Protein AF-A0A3N5VEV5-F1 (afdb_monomer_lite)

Radius of gyration: 27.18 Å; chains: 1; bounding box: 49×46×80 Å

Sequence (208 aa):
GRMAMTYGYVYVASISMGADKNQTLKALVEAEMYPGPSLVIAYATCINQGLRRGMGKSIEEEQLAVKSGYWPLYRYNPLLRKEGKNPLILESKEPDGSLQAFLNGEVRYSALEKINPEASRELRSRLEQDIMERFAIYRNRADWRPTEGDVPPEGGRRHDHVPAADGATEEPAPVCVSATSDPRYSRPGKPEEECDDGRAGIDKELSD

Secondary structure (DSSP, 8-state):
-HHHHTTSSSEEEEE-TTT-HHHHHHHHHHHHHSSS-EEEEE----GGG-BTT-GGGHHHHHHHHHHTTSS--EEE-THHHHTTS-SEEE-SPPP-S-HHHHHHTBHHHHHHHHH-HHHHHHHHHHHHHHHHHHHHHHHHHHH----GGGSPPS-PPPS----S-TT-SSSPPSS-SS-TT-GGG--TT--------STT--------

Foldseek 3Di:
DVVQCVVLLEKEWEDECLQPVVLVVVSVVLQVPRPDHYYYHYDFDDCVQPFVVDPVCRSVLSNLCLQQLVGWTWIQQSVVLLVQAQRIDTDGDDGPNCQVVSLVRTPVLVVCCVVPVVVSVVVSVVSSVVSNVVVVVSVVSNPDGDDPVSRDDDDDDPPPPPDPDDPDDVDPDQADPFPLPDPVRDDPPDDDDDHHPCPVDDPPPPDD

pLDDT: mean 86.06, std 15.77, range [37.62, 98.5]

Structure (mmCIF, N/CA/C/O backbone):
data_AF-A0A3N5VEV5-F1
#
_entry.id   AF-A0A3N5VEV5-F1
#
loop_
_atom_site.group_PDB
_atom_site.id
_atom_site.type_symbol
_atom_site.label_atom_id
_atom_site.label_alt_id
_atom_site.label_comp_id
_atom_site.label_asym_id
_atom_site.label_entity_id
_atom_site.label_seq_id
_atom_site.pdbx_PDB_ins_code
_atom_site.Cartn_x
_atom_site.Cartn_y
_atom_site.Cartn_z
_atom_site.occupancy
_atom_site.B_iso_or_equiv
_atom_site.auth_seq_id
_atom_site.auth_comp_id
_atom_site.auth_asym_id
_atom_site.auth_atom_id
_atom_site.pdbx_PDB_model_num
ATOM 1 N N . GLY A 1 1 ? 0.707 1.888 -3.897 1.00 91.62 1 GLY A N 1
ATOM 2 C CA . GLY A 1 1 ? 1.204 0.508 -4.052 1.00 91.62 1 GLY A CA 1
ATOM 3 C C . GLY A 1 1 ? 0.862 -0.047 -5.418 1.00 91.62 1 GLY A C 1
ATOM 4 O O . GLY A 1 1 ? 1.598 0.205 -6.359 1.00 91.62 1 GLY A O 1
ATOM 5 N N . ARG A 1 2 ? -0.284 -0.729 -5.551 1.00 94.12 2 ARG A N 1
ATOM 6 C CA . ARG A 1 2 ? -0.695 -1.435 -6.782 1.00 94.12 2 ARG A CA 1
ATOM 7 C C . ARG A 1 2 ? -0.623 -0.614 -8.077 1.00 94.12 2 ARG A C 1
ATOM 9 O O . ARG A 1 2 ? -0.182 -1.157 -9.078 1.00 94.12 2 ARG A O 1
ATOM 16 N N . MET A 1 3 ? -1.006 0.666 -8.051 1.00 96.19 3 MET A N 1
ATOM 17 C CA . MET A 1 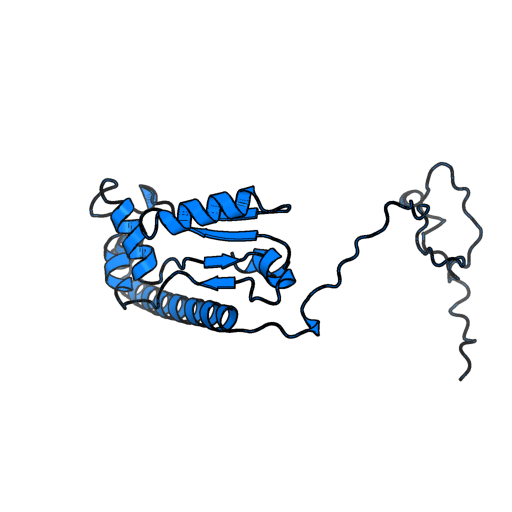3 ? -0.898 1.562 -9.216 1.00 96.19 3 MET A CA 1
ATOM 18 C C . MET A 1 3 ? 0.555 1.734 -9.680 1.00 96.19 3 MET A C 1
ATOM 20 O O . MET A 1 3 ? 0.841 1.597 -10.853 1.00 96.19 3 MET A O 1
ATOM 24 N N . ALA A 1 4 ? 1.507 1.941 -8.767 1.00 94.81 4 ALA A N 1
ATOM 25 C CA . ALA A 1 4 ? 2.918 2.062 -9.142 1.00 94.81 4 ALA A CA 1
ATOM 26 C C . ALA A 1 4 ? 3.482 0.749 -9.722 1.00 94.81 4 ALA A C 1
ATOM 28 O O . ALA A 1 4 ? 4.340 0.771 -10.597 1.00 94.81 4 ALA A O 1
ATOM 29 N N . MET A 1 5 ? 2.957 -0.405 -9.297 1.00 94.31 5 MET A N 1
ATOM 30 C CA . MET A 1 5 ? 3.369 -1.698 -9.854 1.00 94.31 5 MET A CA 1
ATOM 31 C C . MET A 1 5 ? 2.926 -1.899 -11.309 1.00 94.31 5 MET A C 1
ATOM 33 O O . MET A 1 5 ? 3.496 -2.752 -11.984 1.00 94.31 5 MET A O 1
ATOM 37 N N . THR A 1 6 ? 1.910 -1.179 -11.811 1.00 92.88 6 THR A N 1
ATOM 38 C CA . THR A 1 6 ? 1.440 -1.375 -13.197 1.00 92.88 6 THR A CA 1
ATOM 39 C C . THR A 1 6 ? 2.459 -0.904 -14.225 1.00 92.88 6 THR A C 1
ATOM 41 O O . THR A 1 6 ? 2.467 -1.432 -15.329 1.00 92.88 6 THR A O 1
ATOM 44 N N . TYR A 1 7 ? 3.358 0.015 -13.858 1.00 92.31 7 TYR A N 1
ATOM 45 C CA . TYR A 1 7 ? 4.489 0.404 -14.704 1.00 92.31 7 TYR A CA 1
ATOM 46 C C . TYR A 1 7 ? 5.444 -0.761 -14.984 1.00 92.31 7 TYR A C 1
ATOM 48 O O . TYR A 1 7 ? 6.142 -0.768 -15.990 1.00 92.31 7 TYR A O 1
ATOM 56 N N . GLY A 1 8 ? 5.510 -1.754 -14.098 1.00 89.56 8 GLY A N 1
ATOM 57 C CA . GLY A 1 8 ? 6.358 -2.927 -14.275 1.00 89.56 8 GLY A CA 1
ATOM 58 C C . GLY A 1 8 ? 7.823 -2.719 -13.880 1.00 89.56 8 GLY A C 1
ATOM 59 O O . GLY A 1 8 ? 8.402 -3.635 -13.301 1.00 89.56 8 GLY A O 1
ATOM 60 N N . TYR A 1 9 ? 8.385 -1.531 -14.124 1.00 91.38 9 TYR A N 1
ATOM 61 C CA . TYR A 1 9 ? 9.796 -1.180 -13.883 1.00 91.38 9 TYR A CA 1
ATOM 62 C C . TYR A 1 9 ? 10.048 -0.379 -12.592 1.00 91.38 9 TYR A C 1
ATOM 64 O O . TYR A 1 9 ? 11.164 0.080 -12.360 1.00 91.38 9 TYR A O 1
ATOM 72 N N . VAL A 1 10 ? 9.033 -0.163 -11.758 1.00 94.62 10 VAL A N 1
ATOM 73 C CA . VAL A 1 10 ? 9.168 0.570 -10.488 1.00 94.62 10 VAL A CA 1
ATOM 74 C C . VAL A 1 10 ? 9.284 -0.440 -9.353 1.00 94.62 10 VAL A C 1
ATOM 76 O O . VAL A 1 10 ? 8.424 -1.313 -9.247 1.00 94.62 10 VAL A O 1
ATOM 79 N N . TYR A 1 11 ? 10.302 -0.328 -8.498 1.00 97.94 11 TYR A N 1
ATOM 80 C CA . TYR A 1 11 ? 10.361 -1.108 -7.262 1.00 97.94 11 TYR A CA 1
ATOM 81 C C . TYR A 1 11 ? 9.324 -0.568 -6.271 1.00 97.94 11 TYR A C 1
ATOM 83 O O . TYR A 1 11 ? 9.247 0.640 -6.043 1.00 97.94 11 TYR A O 1
ATOM 91 N N . VAL A 1 12 ? 8.501 -1.435 -5.679 1.00 98.44 12 VAL A N 1
ATOM 92 C CA . VAL A 1 12 ? 7.439 -1.005 -4.752 1.00 98.44 12 VAL A CA 1
ATOM 93 C C . VAL A 1 12 ? 7.407 -1.895 -3.521 1.00 98.44 12 VAL A C 1
ATOM 95 O O . VAL A 1 12 ? 7.191 -3.095 -3.642 1.00 98.44 12 VAL A O 1
ATOM 98 N N . ALA A 1 13 ? 7.511 -1.317 -2.330 1.00 98.50 13 ALA A N 1
ATOM 99 C CA . ALA A 1 13 ? 7.386 -2.052 -1.075 1.00 98.50 13 ALA A CA 1
ATOM 100 C C . ALA A 1 13 ? 6.345 -1.424 -0.143 1.00 98.50 13 ALA A C 1
ATOM 102 O O . ALA A 1 13 ? 6.221 -0.201 -0.053 1.00 98.50 13 ALA A O 1
ATOM 103 N N . SER A 1 14 ? 5.611 -2.278 0.565 1.00 98.50 14 SER A N 1
ATOM 104 C CA . SER A 1 14 ? 4.780 -1.914 1.712 1.00 98.50 14 SER A CA 1
ATOM 105 C C . SER A 1 14 ? 5.436 -2.479 2.964 1.00 98.50 14 SER A C 1
ATOM 107 O O . SER A 1 14 ? 5.671 -3.688 3.037 1.00 98.50 14 SER A O 1
ATOM 109 N N . ILE A 1 15 ? 5.765 -1.605 3.914 1.00 98.44 15 ILE A N 1
ATOM 110 C CA . ILE A 1 15 ? 6.543 -1.938 5.112 1.00 98.44 15 ILE A CA 1
ATOM 111 C C . ILE A 1 15 ? 5.801 -1.531 6.387 1.00 98.44 15 ILE A C 1
ATOM 113 O O . ILE A 1 15 ? 4.964 -0.621 6.387 1.00 98.44 15 ILE A O 1
ATOM 117 N N . SER A 1 16 ? 6.125 -2.202 7.487 1.00 98.12 16 SER A N 1
ATOM 118 C CA . SER A 1 16 ? 5.715 -1.820 8.838 1.00 98.12 16 SER A CA 1
ATOM 119 C C . SER A 1 16 ? 6.745 -2.347 9.833 1.00 98.12 16 SER A C 1
ATOM 121 O O . SER A 1 16 ? 6.946 -3.558 9.957 1.00 98.12 16 SER A O 1
ATOM 123 N N . MET A 1 17 ? 7.400 -1.430 10.544 1.00 96.75 17 MET A N 1
ATOM 124 C CA . MET A 1 17 ? 8.526 -1.747 11.422 1.00 96.75 17 MET A CA 1
ATOM 125 C C . MET A 1 17 ? 8.087 -2.566 12.641 1.00 96.75 17 MET A C 1
ATOM 127 O O . MET A 1 17 ? 8.823 -3.440 13.109 1.00 96.75 17 MET A O 1
ATOM 131 N N . GLY A 1 18 ? 6.893 -2.301 13.168 1.00 95.56 18 GLY A N 1
ATOM 132 C CA . GLY A 1 18 ? 6.335 -3.047 14.288 1.00 95.56 18 GLY A CA 1
ATOM 133 C C . GLY A 1 18 ? 5.891 -4.460 13.931 1.00 95.56 18 GLY A C 1
ATOM 134 O O . GLY A 1 18 ? 5.974 -5.348 14.780 1.00 95.56 18 GLY A O 1
ATOM 135 N N . ALA A 1 19 ? 5.512 -4.700 12.676 1.00 96.75 19 ALA A N 1
ATOM 136 C CA . ALA A 1 19 ? 5.149 -6.029 12.207 1.00 96.75 19 ALA A CA 1
ATOM 137 C C . ALA A 1 19 ? 6.367 -6.898 11.875 1.00 96.75 19 ALA A C 1
ATOM 139 O O . ALA A 1 19 ? 6.466 -8.016 12.382 1.00 96.75 19 ALA A O 1
ATOM 140 N N . ASP A 1 20 ? 7.295 -6.387 11.061 1.00 97.38 20 ASP A N 1
ATOM 141 C CA . ASP A 1 20 ? 8.516 -7.101 10.688 1.00 97.38 20 ASP A CA 1
ATOM 142 C C . ASP A 1 20 ? 9.675 -6.127 10.397 1.00 97.38 20 ASP A C 1
ATOM 144 O O . ASP A 1 20 ? 9.750 -5.452 9.363 1.00 97.38 20 ASP A O 1
ATOM 148 N N . LYS A 1 21 ? 10.626 -6.076 11.338 1.00 97.31 21 LYS A N 1
ATOM 149 C CA . LYS A 1 21 ? 11.833 -5.242 11.235 1.00 97.31 21 LYS A CA 1
ATOM 150 C C . LYS A 1 21 ? 12.795 -5.746 10.161 1.00 97.31 21 LYS A C 1
ATOM 152 O O . LYS A 1 21 ? 13.434 -4.935 9.495 1.00 97.31 21 LYS A O 1
ATOM 157 N N . ASN A 1 22 ? 12.893 -7.064 9.981 1.00 97.62 22 ASN A N 1
ATOM 158 C CA . ASN A 1 22 ? 13.785 -7.660 8.988 1.00 97.62 22 ASN A CA 1
ATOM 159 C C . ASN A 1 22 ? 13.273 -7.357 7.583 1.00 97.62 22 ASN A C 1
ATOM 161 O O . ASN A 1 22 ? 14.050 -6.955 6.718 1.00 97.62 22 ASN A O 1
ATOM 165 N N . GLN A 1 23 ? 11.961 -7.478 7.383 1.00 97.75 23 GLN A N 1
ATOM 166 C CA . GLN A 1 23 ? 11.304 -7.097 6.138 1.00 97.75 23 GLN A CA 1
ATOM 167 C C . GLN A 1 23 ? 11.512 -5.616 5.820 1.00 97.75 23 GLN A C 1
ATOM 169 O O . GLN A 1 23 ? 11.860 -5.278 4.691 1.00 97.75 23 GLN A O 1
ATOM 174 N N . THR A 1 24 ? 11.381 -4.748 6.826 1.00 98.00 24 THR A N 1
ATOM 175 C CA . THR A 1 24 ? 11.603 -3.305 6.675 1.00 98.00 24 THR A CA 1
ATOM 176 C C . THR A 1 24 ? 13.031 -2.997 6.216 1.00 98.00 24 THR A C 1
ATOM 178 O O . THR A 1 24 ? 13.218 -2.294 5.225 1.00 98.00 24 THR A O 1
ATOM 181 N N . LEU A 1 25 ? 14.045 -3.557 6.886 1.00 97.94 25 LEU A N 1
ATOM 182 C CA . LEU A 1 25 ? 15.448 -3.361 6.503 1.00 97.94 25 LEU A CA 1
ATOM 183 C C . LEU A 1 25 ? 15.730 -3.900 5.100 1.00 97.94 25 LEU A C 1
ATOM 185 O O . LEU A 1 25 ? 16.330 -3.206 4.283 1.00 97.94 25 LEU A O 1
ATOM 189 N N . LYS A 1 26 ? 15.246 -5.108 4.797 1.00 98.00 26 LYS A N 1
ATOM 190 C CA . LYS A 1 26 ? 15.403 -5.724 3.478 1.00 98.00 26 LYS A CA 1
ATOM 191 C C . LYS A 1 26 ? 14.780 -4.868 2.378 1.00 98.00 26 LYS A C 1
ATOM 193 O O . LYS A 1 26 ? 15.418 -4.634 1.359 1.00 98.00 26 LYS A O 1
ATOM 198 N N . ALA A 1 27 ? 13.565 -4.371 2.598 1.00 98.06 27 ALA A N 1
ATOM 199 C CA . ALA A 1 27 ? 12.863 -3.539 1.633 1.00 98.06 27 ALA A CA 1
ATOM 200 C C . ALA A 1 27 ? 13.590 -2.219 1.354 1.00 98.06 27 ALA A C 1
ATOM 202 O O . ALA A 1 27 ? 13.599 -1.787 0.205 1.00 98.06 27 ALA A O 1
ATOM 203 N N . LEU A 1 28 ? 14.181 -1.595 2.381 1.00 98.31 28 LEU A N 1
ATOM 204 C CA . LEU A 1 28 ? 14.954 -0.358 2.245 1.00 98.31 28 LEU A CA 1
ATOM 205 C C . LEU A 1 28 ? 16.268 -0.584 1.491 1.00 98.31 28 LEU A C 1
ATOM 207 O O . LEU A 1 28 ? 16.586 0.195 0.600 1.00 98.31 28 LEU A O 1
ATOM 211 N N . VAL A 1 29 ? 16.994 -1.661 1.805 1.00 98.31 29 VAL A N 1
ATOM 212 C CA . VAL A 1 29 ? 18.236 -2.019 1.100 1.00 98.31 29 VAL A CA 1
ATOM 213 C C . VAL A 1 29 ? 17.953 -2.348 -0.366 1.00 98.31 29 VAL A C 1
ATOM 215 O O . VAL A 1 29 ? 18.612 -1.814 -1.249 1.00 98.31 29 VAL A O 1
ATOM 218 N N . GLU A 1 30 ? 16.941 -3.172 -0.647 1.00 97.62 30 GLU A N 1
ATOM 219 C CA . GLU A 1 30 ? 16.551 -3.492 -2.026 1.00 97.62 30 GLU A CA 1
ATOM 220 C C . GLU A 1 30 ? 16.080 -2.252 -2.800 1.00 97.62 30 GLU A C 1
ATOM 222 O O . GLU A 1 30 ? 16.407 -2.114 -3.976 1.00 97.62 30 GLU A O 1
ATOM 227 N N . ALA A 1 31 ? 15.339 -1.345 -2.153 1.00 97.62 31 ALA A N 1
ATOM 228 C CA . ALA A 1 31 ? 14.875 -0.104 -2.771 1.00 97.62 31 ALA A CA 1
ATOM 229 C C . ALA A 1 31 ? 16.026 0.836 -3.147 1.00 97.62 31 ALA A C 1
ATOM 231 O O . ALA A 1 31 ? 15.941 1.500 -4.179 1.00 97.62 31 ALA A O 1
ATOM 232 N N . GLU A 1 32 ? 17.060 0.918 -2.308 1.00 97.69 32 GLU A N 1
ATOM 233 C CA . GLU A 1 32 ? 18.233 1.767 -2.539 1.00 97.69 32 GLU A CA 1
ATOM 234 C C . GLU A 1 32 ? 19.147 1.178 -3.619 1.00 97.69 32 GLU A C 1
ATOM 236 O O . GLU A 1 32 ? 19.562 1.894 -4.525 1.00 97.69 32 GLU A O 1
ATOM 241 N N . MET A 1 33 ? 19.361 -0.141 -3.594 1.00 96.88 33 MET A N 1
ATOM 242 C CA . MET A 1 33 ? 20.189 -0.835 -4.584 1.00 96.88 33 MET A CA 1
ATOM 243 C C . MET A 1 33 ? 19.539 -0.941 -5.971 1.00 96.88 33 MET A C 1
ATOM 245 O O . MET A 1 33 ? 20.227 -1.234 -6.950 1.00 96.88 33 MET A O 1
ATOM 249 N N . TYR A 1 34 ? 18.217 -0.774 -6.077 1.00 95.38 34 TYR A N 1
ATOM 250 C CA . TYR A 1 34 ? 17.506 -0.917 -7.343 1.00 95.38 34 TYR A CA 1
ATOM 251 C C . TYR A 1 34 ? 17.914 0.194 -8.332 1.00 95.38 34 TYR A C 1
ATOM 253 O O . TYR A 1 34 ? 17.706 1.371 -8.036 1.00 95.38 34 TYR A O 1
ATOM 261 N N . PRO A 1 35 ? 18.440 -0.137 -9.532 1.00 93.75 35 PRO A N 1
ATOM 262 C CA . PRO A 1 35 ? 18.874 0.853 -10.520 1.00 93.75 35 PRO A CA 1
ATOM 263 C C . PRO A 1 35 ? 17.673 1.446 -11.277 1.00 93.75 35 PRO A C 1
ATOM 265 O O . PRO A 1 35 ? 17.504 1.248 -12.481 1.00 93.75 35 PRO A O 1
ATOM 268 N N . GLY A 1 36 ? 16.796 2.146 -10.561 1.00 92.62 36 GLY A N 1
ATOM 269 C CA . GLY A 1 36 ? 15.562 2.708 -11.090 1.00 92.62 36 GLY A CA 1
ATOM 270 C C . GLY A 1 36 ? 14.708 3.381 -10.012 1.00 92.62 36 GLY A C 1
ATOM 271 O O . GLY A 1 36 ? 15.159 3.598 -8.890 1.00 92.62 36 GLY A O 1
ATOM 272 N N . PRO A 1 37 ? 13.458 3.744 -10.336 1.00 96.56 37 PRO A N 1
ATOM 273 C CA . PRO A 1 37 ? 12.564 4.372 -9.373 1.00 96.56 37 PRO A CA 1
ATOM 274 C C . PRO A 1 37 ? 12.088 3.372 -8.313 1.00 96.56 37 PRO A C 1
ATOM 276 O O . PRO A 1 37 ? 11.616 2.279 -8.642 1.00 96.56 37 PRO A O 1
ATOM 279 N N . SER A 1 38 ? 12.125 3.804 -7.053 1.00 97.56 38 SER A N 1
ATOM 280 C CA . SER A 1 38 ? 11.706 3.019 -5.890 1.00 97.56 38 SER A CA 1
ATOM 281 C C . SER A 1 38 ? 10.653 3.759 -5.065 1.00 97.56 38 SER A C 1
ATOM 283 O O . SER A 1 38 ? 10.787 4.947 -4.779 1.00 97.56 38 SER A O 1
ATOM 285 N N . LEU A 1 39 ? 9.601 3.047 -4.658 1.00 98.25 39 LEU A N 1
ATOM 286 C CA . LEU A 1 39 ? 8.527 3.541 -3.798 1.00 98.25 39 LEU A CA 1
ATOM 287 C C . LEU A 1 39 ? 8.394 2.652 -2.560 1.00 98.25 39 LEU A C 1
ATOM 289 O O . LEU A 1 39 ? 7.991 1.493 -2.659 1.00 98.25 39 LEU A O 1
ATOM 293 N N . VAL A 1 40 ? 8.650 3.216 -1.383 1.00 98.38 40 VAL A N 1
ATOM 294 C CA . VAL A 1 40 ? 8.453 2.537 -0.096 1.00 98.38 40 VAL A CA 1
ATOM 295 C C . VAL A 1 40 ? 7.310 3.213 0.655 1.00 98.38 40 VAL A C 1
ATOM 297 O O . VAL A 1 40 ? 7.329 4.421 0.873 1.00 98.38 40 VAL A O 1
ATOM 300 N N . ILE A 1 41 ? 6.295 2.435 1.034 1.00 98.44 41 ILE A N 1
ATOM 301 C CA . ILE A 1 41 ? 5.113 2.914 1.756 1.00 98.44 41 ILE A CA 1
ATOM 302 C C . ILE A 1 41 ? 5.132 2.305 3.155 1.00 98.44 41 ILE A C 1
ATOM 304 O O . ILE A 1 41 ? 4.975 1.095 3.305 1.00 98.44 41 ILE A O 1
ATOM 308 N N . ALA A 1 42 ? 5.315 3.142 4.172 1.00 98.31 42 ALA A N 1
ATOM 309 C CA . ALA A 1 42 ? 5.378 2.710 5.562 1.00 98.31 42 ALA A CA 1
ATOM 310 C C . ALA A 1 42 ? 4.066 2.980 6.302 1.00 98.31 42 ALA A C 1
ATOM 312 O O . ALA A 1 42 ? 3.518 4.082 6.213 1.00 98.31 42 ALA A O 1
ATOM 313 N N . TYR A 1 43 ? 3.586 1.999 7.070 1.00 98.19 43 TYR A N 1
ATOM 314 C CA . TYR A 1 43 ? 2.528 2.252 8.046 1.00 98.19 43 TYR A CA 1
ATOM 315 C C . TYR A 1 43 ? 3.102 3.061 9.211 1.00 98.19 43 TYR A C 1
ATOM 317 O O . TYR A 1 43 ? 3.935 2.561 9.962 1.00 98.19 43 TYR A O 1
ATOM 325 N N . ALA A 1 44 ? 2.668 4.314 9.338 1.00 97.31 44 ALA A N 1
ATOM 326 C CA . ALA A 1 44 ? 3.116 5.227 10.380 1.00 97.31 44 ALA A CA 1
ATOM 327 C C . ALA A 1 44 ? 1.965 5.535 11.342 1.00 97.31 44 ALA A C 1
ATOM 329 O O . ALA A 1 44 ? 0.926 6.083 10.952 1.00 97.31 44 ALA A O 1
ATOM 330 N N . THR A 1 45 ? 2.157 5.187 12.613 1.00 97.25 45 THR A N 1
ATOM 331 C CA . THR A 1 45 ? 1.208 5.569 13.664 1.00 97.25 45 THR A CA 1
ATOM 332 C C . THR A 1 45 ? 1.273 7.070 13.950 1.00 97.25 45 THR A C 1
ATOM 334 O O . THR A 1 45 ? 2.320 7.703 13.811 1.00 97.25 45 THR A O 1
ATOM 337 N N . CYS A 1 46 ? 0.150 7.667 14.347 1.00 97.75 46 CYS A N 1
ATOM 338 C CA . CYS A 1 46 ? 0.061 9.104 14.602 1.00 97.75 46 CYS A CA 1
ATOM 339 C C . CYS A 1 46 ? -0.922 9.412 15.734 1.00 97.75 46 CYS A C 1
ATOM 341 O O . CYS A 1 46 ? -1.942 8.739 15.882 1.00 97.75 46 CYS A O 1
ATOM 343 N N . ILE A 1 47 ? -0.679 10.503 16.468 1.00 96.94 47 ILE A N 1
ATOM 344 C CA . ILE A 1 47 ? -1.604 11.025 17.485 1.00 96.94 47 ILE A CA 1
ATOM 345 C C . ILE A 1 47 ? -3.022 11.251 16.936 1.00 96.94 47 ILE A C 1
ATOM 347 O O . ILE A 1 47 ? -3.991 11.030 17.655 1.00 96.94 47 ILE A O 1
ATOM 351 N N . ASN A 1 48 ? -3.153 11.589 15.647 1.00 97.00 48 ASN A N 1
ATOM 352 C CA . ASN A 1 48 ? -4.441 11.810 14.979 1.00 97.00 48 ASN A CA 1
ATOM 353 C C . ASN A 1 48 ? -5.283 10.533 14.843 1.00 97.00 48 ASN A C 1
ATOM 355 O O . ASN A 1 48 ? -6.498 10.606 14.698 1.00 97.00 48 ASN A O 1
ATOM 359 N N . GLN A 1 49 ? -4.653 9.358 14.879 1.00 96.94 49 GLN A N 1
ATOM 360 C CA . GLN A 1 49 ? -5.366 8.078 14.882 1.00 96.94 49 GLN A CA 1
ATOM 361 C C . GLN A 1 49 ? -5.951 7.794 16.276 1.00 96.94 49 GLN A C 1
ATOM 363 O O . GLN A 1 49 ? -7.000 7.159 16.403 1.00 96.94 49 GLN A O 1
ATOM 368 N N . GLY A 1 50 ? -5.303 8.336 17.314 1.00 95.62 50 GLY A N 1
ATOM 369 C CA . GLY A 1 50 ? -5.735 8.279 18.703 1.00 95.62 50 GLY A CA 1
ATOM 370 C C . GLY A 1 50 ? -5.711 6.860 19.256 1.00 95.62 50 GLY A C 1
ATOM 371 O O . GLY A 1 50 ? -6.758 6.278 19.521 1.00 95.62 50 GLY A O 1
ATOM 372 N N . LEU A 1 51 ? -4.521 6.291 19.442 1.00 96.56 51 LEU A N 1
ATOM 373 C CA . LEU A 1 51 ? -4.373 4.961 20.035 1.00 96.56 51 LEU A CA 1
ATOM 374 C C . LEU A 1 51 ? -4.870 4.982 21.485 1.00 96.56 51 LEU A C 1
ATOM 376 O O . LEU A 1 51 ? -4.318 5.706 22.317 1.00 96.56 51 LEU A O 1
ATOM 380 N N . ARG A 1 52 ? -5.873 4.164 21.829 1.00 93.56 52 ARG A N 1
ATOM 381 C CA . ARG A 1 52 ? -6.444 4.129 23.194 1.00 93.56 52 ARG A CA 1
ATOM 382 C C . ARG A 1 52 ? -5.420 3.746 24.261 1.00 93.56 52 ARG A C 1
ATOM 384 O O . ARG A 1 52 ? -5.543 4.153 25.411 1.00 93.56 52 ARG A O 1
ATOM 391 N N . ARG A 1 53 ? -4.404 2.974 23.873 1.00 93.56 53 ARG A N 1
ATOM 392 C CA . ARG A 1 53 ? -3.300 2.530 24.738 1.00 93.56 53 ARG A CA 1
ATOM 393 C C . ARG A 1 53 ? -2.119 3.511 24.765 1.00 93.56 53 ARG A C 1
ATOM 395 O O . ARG A 1 53 ? -1.121 3.237 25.425 1.00 93.56 53 ARG A O 1
ATOM 402 N N . GLY A 1 54 ? -2.234 4.642 24.064 1.00 94.31 54 GLY A N 1
ATOM 403 C CA . GLY A 1 54 ? -1.200 5.666 23.933 1.00 94.31 54 GLY A CA 1
ATOM 404 C C . GLY A 1 54 ? -0.121 5.338 22.895 1.00 94.31 54 GLY A C 1
ATOM 405 O O . GLY A 1 54 ? 0.061 4.193 22.485 1.00 94.31 54 GLY A O 1
ATOM 406 N N . MET A 1 55 ? 0.647 6.359 22.497 1.00 96.06 55 MET A N 1
ATOM 407 C CA . MET A 1 55 ? 1.730 6.237 21.501 1.00 96.06 55 MET A CA 1
ATOM 408 C C . MET A 1 55 ? 2.904 5.358 21.964 1.00 96.06 55 MET A C 1
ATOM 410 O O . MET A 1 55 ? 3.671 4.865 21.146 1.00 96.06 55 MET A O 1
ATOM 414 N N . GLY A 1 56 ? 3.025 5.067 23.265 1.00 95.94 56 GLY A N 1
ATOM 415 C CA . GLY A 1 56 ? 3.988 4.072 23.758 1.00 95.94 56 GLY A CA 1
ATOM 416 C C . GLY A 1 56 ? 3.732 2.656 23.220 1.00 95.94 56 GLY A C 1
ATOM 417 O O . GLY A 1 56 ? 4.603 1.794 23.314 1.00 95.94 56 GLY A O 1
ATOM 418 N N . LYS A 1 57 ? 2.549 2.411 22.637 1.00 96.44 57 LYS A N 1
ATOM 419 C CA . LYS A 1 57 ? 2.158 1.149 22.001 1.00 96.44 57 LYS A CA 1
ATOM 420 C C . LYS A 1 57 ? 2.151 1.186 20.472 1.00 96.44 57 LYS A C 1
ATOM 422 O O . LYS A 1 57 ? 1.696 0.228 19.863 1.00 96.44 57 LYS A O 1
ATOM 427 N N . SER A 1 58 ? 2.733 2.209 19.848 1.00 96.75 58 SER A N 1
ATOM 428 C CA . SER A 1 58 ? 2.814 2.337 18.386 1.00 96.75 58 SER A CA 1
ATOM 429 C C . SER A 1 58 ? 3.367 1.102 17.669 1.00 96.75 58 SER A C 1
ATOM 431 O O . SER A 1 58 ? 2.777 0.643 16.702 1.00 96.75 58 SER A O 1
ATOM 433 N N . ILE A 1 59 ? 4.453 0.510 18.174 1.00 97.19 59 ILE A N 1
ATOM 434 C CA . ILE A 1 59 ? 5.058 -0.699 17.584 1.00 97.19 59 ILE A CA 1
ATOM 435 C C . ILE A 1 59 ? 4.106 -1.903 17.650 1.00 97.19 59 ILE A C 1
ATOM 437 O O . ILE A 1 59 ? 4.058 -2.718 16.733 1.00 97.19 59 ILE A O 1
ATOM 441 N N . GLU A 1 60 ? 3.345 -2.015 18.737 1.00 96.88 60 GLU A N 1
ATOM 442 C CA . GLU A 1 60 ? 2.355 -3.078 18.910 1.00 96.88 60 GLU A CA 1
ATOM 443 C C . GLU A 1 60 ? 1.164 -2.860 17.966 1.00 96.88 60 GLU A C 1
ATOM 445 O O . GLU A 1 60 ? 0.693 -3.804 17.339 1.00 96.88 60 GLU A O 1
ATOM 450 N N . GLU A 1 61 ? 0.738 -1.609 17.792 1.00 97.50 61 GLU A N 1
ATOM 451 C CA . GLU A 1 61 ? -0.333 -1.233 16.867 1.00 97.50 61 GLU A CA 1
ATOM 452 C C . GLU A 1 61 ? 0.021 -1.539 15.408 1.00 97.50 61 GLU A C 1
ATOM 454 O O . GLU A 1 61 ? -0.778 -2.108 14.670 1.00 97.50 61 GLU A O 1
ATOM 459 N N . GLU A 1 62 ? 1.250 -1.223 14.998 1.00 97.69 62 GLU A N 1
ATOM 460 C CA . GLU A 1 62 ? 1.792 -1.579 13.686 1.00 97.69 62 GLU A CA 1
ATOM 461 C C . GLU A 1 62 ? 1.737 -3.095 13.436 1.00 97.69 62 GLU A C 1
ATOM 463 O O . GLU A 1 62 ? 1.323 -3.547 12.366 1.00 97.69 62 GLU A O 1
ATOM 468 N N . GLN A 1 63 ? 2.089 -3.897 14.446 1.00 97.00 63 GLN A N 1
ATOM 469 C CA . GLN A 1 63 ? 1.995 -5.352 14.362 1.00 97.00 63 GLN A CA 1
ATOM 470 C C . GLN A 1 63 ? 0.543 -5.829 14.203 1.00 97.00 63 GLN A C 1
ATOM 472 O O . GLN A 1 63 ? 0.279 -6.738 13.411 1.00 97.00 63 GLN A O 1
ATOM 477 N N . LEU A 1 64 ? -0.395 -5.237 14.947 1.00 97.12 64 LEU A N 1
ATOM 478 C CA . LEU A 1 64 ? -1.823 -5.560 14.870 1.00 97.12 64 LEU A CA 1
ATOM 479 C C . LEU A 1 64 ? -2.429 -5.157 13.520 1.00 97.12 64 LEU A C 1
ATOM 481 O O . LEU A 1 64 ? -3.220 -5.917 12.960 1.00 97.12 64 LEU A O 1
ATOM 485 N N . ALA A 1 65 ? -2.011 -4.025 12.950 1.00 97.62 65 ALA A N 1
ATOM 486 C CA . ALA A 1 65 ? -2.446 -3.583 11.627 1.00 97.62 65 ALA A CA 1
ATOM 487 C C . ALA A 1 65 ? -2.093 -4.608 10.535 1.00 97.62 65 ALA A C 1
ATOM 489 O O . ALA A 1 65 ? -2.891 -4.860 9.634 1.00 97.62 65 ALA A O 1
ATOM 490 N N . VAL A 1 66 ? -0.920 -5.244 10.624 1.00 97.50 66 VAL A N 1
ATOM 491 C CA . VAL A 1 66 ? -0.529 -6.293 9.670 1.00 97.50 66 VAL A CA 1
ATOM 492 C C . VAL A 1 66 ? -1.236 -7.618 9.952 1.00 97.50 66 VAL A C 1
ATOM 494 O O . VAL A 1 66 ? -1.746 -8.236 9.020 1.00 97.50 66 VAL A O 1
ATOM 497 N N . LYS A 1 67 ? -1.313 -8.051 11.218 1.00 96.69 67 LYS A N 1
ATOM 498 C CA . LYS A 1 67 ? -1.979 -9.315 11.599 1.00 96.69 67 LYS A CA 1
ATOM 499 C C . LYS A 1 67 ? -3.463 -9.343 11.228 1.00 96.69 67 LYS A C 1
ATOM 501 O O . LYS A 1 67 ? -3.944 -10.336 10.693 1.00 96.69 67 LYS A O 1
ATOM 506 N N . SER A 1 68 ? -4.150 -8.223 11.434 1.00 96.75 68 SER A N 1
ATOM 507 C CA . SER A 1 68 ? -5.559 -8.056 11.073 1.00 96.75 68 SER A CA 1
ATOM 508 C C . SER A 1 68 ? -5.814 -7.940 9.566 1.00 96.75 68 SER A C 1
ATOM 510 O O . SER A 1 68 ? -6.967 -7.846 9.152 1.00 96.75 68 SER A O 1
ATOM 512 N N . GLY A 1 69 ? -4.769 -7.885 8.730 1.00 96.25 69 GLY A N 1
ATOM 513 C CA . GLY A 1 69 ? -4.894 -7.665 7.286 1.00 96.25 69 GLY A CA 1
ATOM 514 C C . GLY A 1 69 ? -5.148 -6.213 6.870 1.00 96.25 69 GLY A C 1
ATOM 515 O O . GLY A 1 69 ? -5.160 -5.903 5.670 1.00 96.25 69 GLY A O 1
ATOM 516 N N . TYR A 1 70 ? -5.312 -5.299 7.831 1.00 97.75 70 TYR A N 1
ATOM 517 C CA . TYR A 1 70 ? -5.515 -3.876 7.559 1.00 97.75 70 TYR A CA 1
ATOM 518 C C . TYR A 1 70 ? -4.362 -3.279 6.739 1.00 97.75 70 TYR A C 1
ATOM 520 O O . TYR A 1 70 ? -4.592 -2.460 5.841 1.00 97.75 70 TYR A O 1
ATOM 528 N N . TRP A 1 71 ? -3.134 -3.745 6.978 1.00 97.88 71 TRP A N 1
ATOM 529 C CA . TRP A 1 71 ? -1.937 -3.344 6.246 1.00 97.88 71 TRP A CA 1
ATOM 530 C C . TRP A 1 71 ? -1.155 -4.557 5.705 1.00 97.88 71 TRP A C 1
ATOM 532 O O . TRP A 1 71 ? -0.445 -5.214 6.461 1.00 97.88 71 TRP A O 1
ATOM 542 N N . PRO A 1 72 ? -1.239 -4.887 4.403 1.00 97.06 72 PRO A N 1
ATOM 543 C CA . PRO A 1 72 ? -0.456 -5.981 3.836 1.00 97.06 72 PRO A CA 1
ATOM 544 C C . PRO A 1 72 ? 1.014 -5.582 3.635 1.00 97.06 72 PRO A C 1
ATOM 546 O O . PRO A 1 72 ? 1.318 -4.462 3.210 1.00 97.06 72 PRO A O 1
ATOM 549 N N . LEU A 1 73 ? 1.921 -6.530 3.876 1.00 98.12 73 LEU A N 1
ATOM 550 C CA . LEU A 1 73 ? 3.357 -6.397 3.624 1.00 98.12 73 LEU A CA 1
ATOM 551 C C . LEU A 1 73 ? 3.715 -7.125 2.338 1.00 98.12 73 LEU A C 1
ATOM 553 O O . LEU A 1 73 ? 3.406 -8.306 2.176 1.00 98.12 73 LEU A O 1
ATOM 557 N N . TYR A 1 74 ? 4.365 -6.420 1.424 1.00 98.12 74 TYR A N 1
ATOM 558 C CA . TYR A 1 74 ? 4.794 -6.977 0.149 1.00 98.12 74 TYR A CA 1
ATOM 559 C C . TYR A 1 74 ? 5.994 -6.212 -0.394 1.00 98.12 74 TYR A C 1
ATOM 561 O O . TYR A 1 74 ? 6.199 -5.037 -0.072 1.00 98.12 74 TYR A O 1
ATOM 569 N N . ARG A 1 75 ? 6.722 -6.857 -1.302 1.00 98.00 75 ARG A N 1
ATOM 570 C CA . ARG A 1 75 ? 7.757 -6.245 -2.135 1.00 98.00 75 ARG A CA 1
ATOM 571 C C . ARG A 1 75 ? 7.516 -6.625 -3.585 1.00 98.00 75 ARG A C 1
ATOM 573 O O . ARG A 1 75 ? 7.222 -7.771 -3.896 1.00 98.00 75 ARG A O 1
ATOM 580 N N . TYR A 1 76 ? 7.616 -5.649 -4.464 1.00 97.69 76 TYR A N 1
ATOM 581 C CA . TYR A 1 76 ? 7.572 -5.816 -5.900 1.00 97.69 76 TYR A CA 1
ATOM 582 C C . TYR A 1 76 ? 8.944 -5.421 -6.437 1.00 97.69 76 TYR A C 1
ATOM 584 O O . TYR A 1 76 ? 9.279 -4.235 -6.443 1.00 97.69 76 TYR A O 1
ATOM 592 N N . ASN A 1 77 ? 9.736 -6.414 -6.841 1.00 96.56 77 ASN A N 1
ATOM 593 C CA . ASN A 1 77 ? 11.085 -6.224 -7.357 1.00 96.56 77 ASN A CA 1
ATOM 594 C C . ASN A 1 77 ? 11.138 -6.568 -8.858 1.00 96.56 77 ASN A C 1
ATOM 596 O O . ASN A 1 77 ? 11.103 -7.749 -9.213 1.00 96.56 77 ASN A O 1
ATOM 600 N N . PRO A 1 78 ? 11.250 -5.563 -9.748 1.00 92.75 78 PRO A N 1
ATOM 601 C CA . PRO A 1 78 ? 11.311 -5.771 -11.194 1.00 92.75 78 PRO A CA 1
ATOM 602 C C . PRO A 1 78 ? 12.461 -6.670 -11.658 1.00 92.75 78 PRO A C 1
ATOM 604 O O . PRO A 1 78 ? 12.316 -7.348 -12.673 1.00 92.75 78 PRO A O 1
ATOM 607 N N . LEU A 1 79 ? 13.582 -6.713 -10.927 1.00 91.25 79 LEU A N 1
ATOM 608 C CA . LEU A 1 79 ? 14.752 -7.511 -11.312 1.00 91.25 79 LEU A CA 1
ATOM 609 C C . LEU A 1 79 ? 14.446 -9.010 -11.332 1.00 91.25 79 LEU A C 1
ATOM 611 O O . LEU A 1 79 ? 14.968 -9.728 -12.179 1.00 91.25 79 LEU A O 1
ATOM 615 N N . LEU A 1 80 ? 13.520 -9.470 -10.487 1.00 91.25 80 LEU A N 1
ATOM 616 C CA . LEU A 1 80 ? 13.102 -10.872 -10.453 1.00 91.25 80 LEU A CA 1
ATOM 617 C C . LEU A 1 80 ? 12.460 -11.327 -11.769 1.00 91.25 80 LEU A C 1
ATOM 619 O O . LEU A 1 80 ? 12.578 -12.499 -12.116 1.00 91.25 80 LEU A O 1
ATOM 623 N N . ARG A 1 81 ? 11.852 -10.414 -12.543 1.00 86.50 81 ARG A N 1
ATOM 624 C CA . ARG A 1 81 ? 11.328 -10.752 -13.878 1.00 86.50 81 ARG A CA 1
ATOM 625 C C . ARG A 1 81 ? 12.435 -11.189 -14.827 1.00 86.50 81 ARG A C 1
ATOM 627 O O . ARG A 1 81 ? 12.214 -12.108 -15.603 1.00 86.50 81 ARG A O 1
ATOM 634 N N . LYS A 1 82 ? 13.620 -10.572 -14.744 1.00 83.00 82 LYS A N 1
ATOM 635 C CA . LYS A 1 82 ? 14.780 -10.958 -15.562 1.00 83.00 82 LYS A CA 1
ATOM 636 C C . LYS A 1 82 ? 15.266 -12.370 -15.241 1.00 83.00 82 LYS A C 1
ATOM 638 O O . LYS A 1 82 ? 15.797 -13.051 -16.104 1.00 83.00 82 LYS A O 1
ATOM 643 N N . GLU A 1 83 ? 15.045 -12.817 -14.008 1.00 86.00 83 GLU A N 1
ATOM 644 C CA . GLU A 1 83 ? 15.347 -14.177 -13.555 1.00 86.00 83 GLU A CA 1
ATOM 645 C C . GLU A 1 83 ? 14.209 -15.176 -13.844 1.00 86.00 83 GLU A C 1
ATOM 647 O O . GLU A 1 83 ? 14.251 -16.305 -13.357 1.00 86.00 83 GLU A O 1
ATOM 652 N N . GLY A 1 84 ? 13.152 -14.769 -14.561 1.00 86.12 84 GLY A N 1
ATOM 653 C CA . GLY A 1 84 ? 11.966 -15.600 -14.801 1.00 86.12 84 GLY A CA 1
ATOM 654 C C . GLY A 1 84 ? 11.112 -15.848 -13.549 1.00 86.12 84 GLY A C 1
ATOM 655 O O . GLY A 1 84 ? 10.275 -16.750 -13.530 1.00 86.12 84 GLY A O 1
ATOM 656 N N . LYS A 1 85 ? 11.309 -15.069 -12.479 1.00 90.38 85 LYS A N 1
ATOM 657 C CA . LYS A 1 85 ? 10.562 -15.173 -11.219 1.00 90.38 85 LYS A CA 1
ATOM 658 C C . LYS A 1 85 ? 9.453 -14.128 -11.153 1.00 90.38 85 LYS A C 1
ATOM 660 O O . LYS A 1 85 ? 9.507 -13.073 -11.787 1.00 90.38 85 LYS A O 1
ATOM 665 N N . ASN A 1 86 ? 8.443 -14.400 -10.331 1.00 92.88 86 ASN A N 1
ATOM 666 C CA . ASN A 1 86 ? 7.413 -13.411 -10.051 1.00 92.88 86 ASN A CA 1
ATOM 667 C C . ASN A 1 86 ? 8.025 -12.224 -9.278 1.00 92.88 86 ASN A C 1
ATOM 669 O O . ASN A 1 86 ? 8.639 -12.438 -8.230 1.00 92.88 86 ASN A O 1
ATOM 673 N N . PRO A 1 87 ? 7.870 -10.977 -9.760 1.00 94.50 87 PRO A N 1
ATOM 674 C CA . PRO A 1 87 ? 8.371 -9.798 -9.059 1.00 94.50 87 PRO A CA 1
ATOM 675 C C . PRO A 1 87 ? 7.661 -9.518 -7.738 1.00 94.50 87 PRO A C 1
ATOM 677 O O . PRO A 1 87 ? 8.246 -8.860 -6.881 1.00 94.50 87 PRO A O 1
ATOM 680 N N . LEU A 1 88 ? 6.409 -9.953 -7.576 1.00 96.69 88 LEU A N 1
ATOM 681 C CA . LEU A 1 88 ? 5.624 -9.701 -6.377 1.00 96.69 88 LEU A CA 1
ATOM 682 C C . LEU A 1 88 ? 5.853 -10.805 -5.343 1.00 96.69 88 LEU A C 1
ATOM 684 O O . LEU A 1 88 ? 5.483 -11.957 -5.544 1.00 96.69 88 LEU A O 1
ATOM 688 N N . ILE A 1 89 ? 6.378 -10.404 -4.193 1.00 96.75 89 ILE A N 1
ATOM 689 C CA . ILE A 1 89 ? 6.542 -11.230 -3.004 1.00 96.75 89 ILE A CA 1
ATOM 690 C C . ILE A 1 89 ? 5.577 -10.702 -1.942 1.00 96.75 89 ILE A C 1
ATOM 692 O O . ILE A 1 89 ? 5.716 -9.566 -1.481 1.00 96.75 89 ILE A O 1
ATOM 696 N N . LEU A 1 90 ? 4.596 -11.518 -1.558 1.00 97.00 90 LEU A N 1
ATOM 697 C CA . LEU A 1 90 ? 3.682 -11.235 -0.451 1.00 97.00 90 LEU A CA 1
ATOM 698 C C . LEU A 1 90 ? 4.274 -11.798 0.848 1.00 97.00 90 LEU A C 1
ATOM 700 O O . LEU A 1 90 ? 4.550 -12.991 0.935 1.00 97.00 90 LEU A O 1
ATOM 704 N N . GLU A 1 91 ? 4.486 -10.941 1.845 1.00 95.44 91 GLU A N 1
ATOM 705 C CA . GLU A 1 91 ? 5.158 -11.298 3.108 1.00 95.44 91 GLU A CA 1
ATOM 706 C C . GLU A 1 91 ? 4.191 -11.313 4.302 1.00 95.44 91 GLU A C 1
ATOM 708 O O . GLU A 1 91 ? 4.438 -11.994 5.297 1.00 95.44 91 GLU A O 1
ATOM 713 N N . SER A 1 92 ? 3.057 -10.610 4.208 1.00 92.56 92 SER A N 1
ATOM 714 C CA . SER A 1 92 ? 1.977 -10.711 5.195 1.00 92.56 92 SER A CA 1
ATOM 715 C C . SER A 1 92 ? 1.156 -11.987 5.016 1.00 92.56 92 SER A C 1
ATOM 717 O O . SER A 1 92 ? 0.841 -12.382 3.893 1.00 92.56 92 SER A O 1
ATOM 719 N N . LYS A 1 93 ? 0.748 -12.583 6.139 1.00 93.56 93 LYS A N 1
ATOM 720 C CA . LYS A 1 93 ? -0.152 -13.743 6.186 1.00 93.56 93 LYS A CA 1
ATOM 721 C C . LYS A 1 93 ? -1.610 -13.339 5.944 1.00 93.56 93 LYS A C 1
ATOM 723 O O . LYS A 1 93 ? -1.930 -12.154 5.879 1.00 93.56 93 LYS A O 1
ATOM 728 N N . GLU A 1 94 ? -2.469 -14.345 5.815 1.00 93.31 94 GLU A N 1
ATOM 729 C CA . GLU A 1 94 ? -3.917 -14.160 5.741 1.00 93.31 94 GLU A CA 1
ATOM 730 C C . GLU A 1 94 ? -4.451 -13.454 7.003 1.00 93.31 94 GLU A C 1
ATOM 732 O O . GLU A 1 94 ? -3.922 -13.710 8.092 1.00 93.31 94 GLU A O 1
ATOM 737 N N . PRO A 1 95 ? -5.451 -12.559 6.871 1.00 93.69 95 PRO A N 1
ATOM 738 C CA . PRO A 1 95 ? -6.041 -11.860 8.010 1.00 93.69 95 PRO A CA 1
ATOM 739 C C . PRO A 1 95 ? -6.575 -12.839 9.066 1.00 93.69 95 PRO A C 1
ATOM 741 O O . PRO A 1 95 ? -7.302 -13.774 8.742 1.00 93.69 95 PRO A O 1
ATOM 744 N N . ASP A 1 96 ? -6.252 -12.612 10.339 1.00 91.75 96 ASP A N 1
ATOM 745 C CA . ASP A 1 96 ? -6.587 -13.522 11.451 1.00 91.75 96 ASP A CA 1
ATOM 746 C C . ASP A 1 96 ? -7.982 -13.298 12.075 1.00 91.75 96 ASP A C 1
ATOM 748 O O . ASP A 1 96 ? -8.307 -13.881 13.109 1.00 91.75 96 ASP A O 1
ATOM 752 N N . GLY A 1 97 ? -8.802 -12.429 11.477 1.00 90.62 97 GLY A N 1
ATOM 753 C CA . GLY A 1 97 ? -10.115 -12.045 12.006 1.00 90.62 97 GLY A CA 1
ATOM 754 C C . GLY A 1 97 ? -10.069 -11.028 13.157 1.00 90.62 97 GLY A C 1
ATOM 755 O O . GLY A 1 97 ? -11.114 -10.659 13.692 1.00 90.62 97 GLY A O 1
ATOM 756 N N . SER A 1 98 ? -8.892 -10.511 13.532 1.00 94.44 98 SER A N 1
ATOM 757 C CA . SER A 1 98 ? -8.753 -9.511 14.606 1.00 94.44 98 SER A CA 1
ATOM 758 C C . SER A 1 98 ? -9.072 -8.070 14.182 1.00 94.44 98 SER A C 1
ATOM 760 O O . SER A 1 98 ? -8.925 -7.146 14.987 1.00 94.44 98 SER A O 1
ATOM 762 N N . LEU A 1 99 ? -9.549 -7.849 12.950 1.00 95.81 99 LEU A N 1
ATOM 763 C CA . LEU A 1 99 ? -9.798 -6.515 12.392 1.00 95.81 99 LEU A CA 1
ATOM 764 C C . LEU A 1 99 ? -10.690 -5.655 13.287 1.00 95.81 99 LEU A C 1
ATOM 766 O O . LEU A 1 99 ? -10.327 -4.528 13.608 1.00 95.81 99 LEU A O 1
ATOM 770 N N . GLN A 1 100 ? -11.824 -6.177 13.752 1.00 94.56 100 GLN A N 1
ATOM 771 C CA . GLN A 1 100 ? -12.732 -5.393 14.595 1.00 94.56 100 GLN A CA 1
ATOM 772 C C . GLN A 1 100 ? -12.080 -4.991 15.930 1.00 94.56 100 GLN A C 1
ATOM 774 O O . GLN A 1 100 ? -12.314 -3.889 16.428 1.00 94.56 100 GLN A O 1
ATOM 779 N N . ALA A 1 101 ? -11.221 -5.847 16.494 1.00 94.75 101 ALA A N 1
ATOM 780 C CA . ALA A 1 101 ? -10.469 -5.532 17.706 1.00 94.75 101 ALA A CA 1
ATOM 781 C C . ALA A 1 101 ? -9.424 -4.432 17.456 1.00 94.75 101 ALA A C 1
ATOM 783 O O . ALA A 1 101 ? -9.312 -3.514 18.270 1.00 94.75 101 ALA A O 1
ATOM 784 N N . PHE A 1 102 ? -8.729 -4.484 16.315 1.00 96.88 102 PHE A N 1
ATOM 785 C CA . PHE A 1 102 ? -7.809 -3.435 15.868 1.00 96.88 102 PHE A CA 1
ATOM 786 C C . PHE A 1 102 ? -8.530 -2.086 15.702 1.00 96.88 102 PHE A C 1
ATOM 788 O O . PHE A 1 102 ? -8.142 -1.100 16.323 1.00 96.88 102 PHE A O 1
ATOM 795 N N . LEU A 1 103 ? -9.657 -2.048 14.982 1.00 96.56 103 LEU A N 1
ATOM 796 C CA . LEU A 1 103 ? -10.434 -0.813 14.791 1.00 96.56 103 LEU A CA 1
ATOM 797 C C . LEU A 1 103 ? -10.938 -0.237 16.126 1.00 96.56 103 LEU A C 1
ATOM 799 O O . LEU A 1 103 ? -10.910 0.975 16.340 1.00 96.56 103 LEU A O 1
ATOM 803 N N . ASN A 1 104 ? -11.345 -1.097 17.064 1.00 94.62 104 ASN A N 1
ATOM 804 C CA . ASN A 1 104 ? -11.747 -0.687 18.413 1.00 94.62 104 ASN A CA 1
ATOM 805 C C . ASN A 1 104 ? -10.587 -0.143 19.267 1.00 94.62 104 ASN A C 1
ATOM 807 O O . ASN A 1 104 ? -10.840 0.516 20.282 1.00 94.62 104 ASN A O 1
ATOM 811 N N . GLY A 1 105 ? -9.335 -0.402 18.884 1.00 95.00 105 GLY A N 1
ATOM 812 C CA . GLY A 1 105 ? -8.129 0.127 19.523 1.00 95.00 105 GLY A CA 1
ATOM 813 C C . GLY A 1 105 ? -7.890 1.616 19.260 1.00 95.00 105 GLY A C 1
ATOM 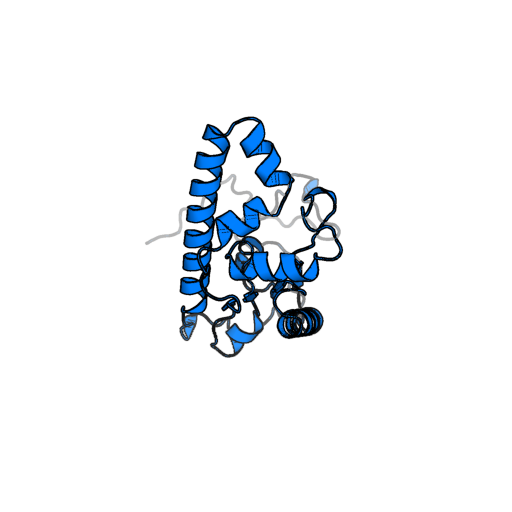814 O O . GLY A 1 105 ? -7.183 2.268 20.034 1.00 95.00 105 GLY A O 1
ATOM 815 N N . GLU A 1 106 ? -8.537 2.186 18.242 1.00 96.88 106 GLU A N 1
ATOM 816 C CA . GLU A 1 106 ? -8.280 3.547 17.781 1.00 96.88 106 GLU A CA 1
ATOM 817 C C . GLU A 1 106 ? -9.499 4.477 17.947 1.00 96.88 106 GLU A C 1
ATOM 819 O O . GLU A 1 106 ? -10.670 4.132 17.726 1.00 96.88 106 GLU A O 1
ATOM 824 N N . VAL A 1 107 ? -9.234 5.721 18.346 1.00 97.31 107 VAL A N 1
ATOM 825 C CA . VAL A 1 107 ? -10.267 6.745 18.542 1.00 97.31 107 VAL A CA 1
ATOM 826 C C . VAL A 1 107 ? -10.882 7.158 17.209 1.00 97.31 107 VAL A C 1
ATOM 828 O O . VAL A 1 107 ? -12.095 7.353 17.163 1.00 97.31 107 VAL A O 1
ATOM 831 N N . ARG A 1 108 ? -10.109 7.205 16.113 1.00 96.75 108 ARG A N 1
ATOM 832 C CA . ARG A 1 108 ? -10.639 7.589 14.789 1.00 96.75 108 ARG A CA 1
ATOM 833 C C . ARG A 1 108 ? -11.810 6.716 14.316 1.00 96.75 108 ARG A C 1
ATOM 835 O O . ARG A 1 108 ? -12.721 7.232 13.678 1.00 96.75 108 ARG A O 1
ATOM 842 N N . TYR A 1 109 ? -11.830 5.427 14.669 1.00 96.69 109 TYR A N 1
ATOM 843 C CA . TYR A 1 109 ? -12.929 4.517 14.322 1.00 96.69 109 TYR A CA 1
ATOM 844 C C . TYR A 1 109 ? -14.023 4.482 15.383 1.00 96.69 109 TYR A C 1
ATOM 846 O O . TYR A 1 109 ? -15.210 4.419 15.060 1.00 96.69 109 TYR A O 1
ATOM 854 N N . SER A 1 110 ? -13.644 4.521 16.659 1.00 94.06 110 SER A N 1
ATOM 855 C CA . SER A 1 110 ? -14.629 4.476 17.740 1.00 94.06 110 SER A CA 1
ATOM 856 C C . SER A 1 110 ? -15.389 5.789 17.944 1.00 94.06 110 SER A C 1
ATOM 858 O O . SER A 1 110 ? -16.461 5.779 18.544 1.00 94.06 110 SER A O 1
ATOM 860 N N . ALA A 1 111 ? -14.888 6.914 17.428 1.00 95.06 111 ALA A N 1
ATOM 861 C CA . ALA A 1 111 ? -15.628 8.172 17.386 1.00 95.06 111 ALA A CA 1
ATOM 862 C C . ALA A 1 111 ? -16.890 8.057 16.515 1.00 95.06 111 ALA A C 1
ATOM 864 O O . ALA A 1 111 ? -17.959 8.484 16.945 1.00 95.06 111 ALA A O 1
ATOM 865 N N . LEU A 1 112 ? -16.792 7.421 15.339 1.00 96.25 112 LEU A N 1
ATOM 866 C CA . LEU A 1 112 ? -17.946 7.211 14.461 1.00 96.25 112 LEU A CA 1
ATOM 867 C C . LEU A 1 112 ? -18.992 6.308 15.116 1.00 96.25 112 LEU A C 1
ATOM 869 O O . LEU A 1 112 ? -20.173 6.617 15.069 1.00 96.25 112 LEU A O 1
ATOM 873 N N . GLU A 1 113 ? -18.563 5.240 15.783 1.00 94.62 113 GLU A N 1
ATOM 874 C CA . GLU A 1 113 ? -19.465 4.315 16.476 1.00 94.62 113 GLU A CA 1
ATOM 875 C C . GLU A 1 113 ? -20.283 4.996 17.582 1.00 94.62 113 GLU A C 1
ATOM 877 O O . GLU A 1 113 ? -21.434 4.635 17.800 1.00 94.62 113 GLU A O 1
ATOM 882 N N . LYS A 1 114 ? -19.725 6.020 18.242 1.00 94.56 114 LYS A N 1
ATOM 883 C CA . LYS A 1 114 ? -20.447 6.827 19.239 1.00 94.56 114 LYS A CA 1
ATOM 884 C C . LYS A 1 114 ? -21.469 7.779 18.616 1.00 94.56 114 LYS A C 1
ATOM 886 O O . LYS A 1 114 ? -22.488 8.050 19.240 1.00 94.56 114 LYS A O 1
ATOM 891 N N . ILE A 1 115 ? -21.175 8.320 17.432 1.00 97.19 115 ILE A N 1
ATOM 892 C CA . ILE A 1 115 ? -22.010 9.328 16.759 1.00 97.19 115 ILE A CA 1
ATOM 893 C C . ILE A 1 115 ? -23.114 8.658 15.933 1.00 97.19 115 ILE A C 1
ATOM 895 O O . ILE A 1 115 ? -24.265 9.081 15.976 1.00 97.19 115 ILE A O 1
ATOM 899 N N . ASN A 1 116 ? -22.764 7.618 15.177 1.00 97.31 116 ASN A N 1
ATOM 900 C CA . ASN A 1 116 ? -23.662 6.870 14.308 1.00 97.31 116 ASN A CA 1
ATOM 901 C C . ASN A 1 116 ? -23.283 5.370 14.304 1.00 97.31 116 ASN A C 1
ATOM 903 O O . ASN A 1 116 ? -22.485 4.922 13.469 1.00 97.31 116 ASN A O 1
ATOM 907 N N . PRO A 1 117 ? -23.856 4.574 15.228 1.00 96.25 117 PRO A N 1
ATOM 908 C CA . PRO A 1 117 ? -23.562 3.147 15.339 1.00 96.25 117 PRO A CA 1
ATOM 909 C C . PRO A 1 117 ? -23.958 2.335 14.101 1.00 96.25 117 PRO A C 1
ATOM 911 O O . PRO A 1 117 ? -23.301 1.346 13.784 1.00 96.25 117 PRO A O 1
ATOM 914 N N . GLU A 1 118 ? -25.034 2.720 13.412 1.00 97.38 118 GLU A N 1
ATOM 915 C CA . GLU A 1 118 ? -25.523 2.013 12.225 1.00 97.38 118 GLU A CA 1
ATOM 916 C C . GLU A 1 118 ? -24.541 2.153 11.062 1.00 97.38 118 GLU A C 1
ATOM 918 O O . GLU A 1 118 ? -24.030 1.144 10.573 1.00 97.38 118 GLU A O 1
ATOM 923 N N . ALA A 1 119 ? -24.165 3.390 10.723 1.00 97.00 119 ALA A N 1
ATOM 924 C CA . ALA A 1 119 ? -23.170 3.654 9.686 1.00 97.00 119 ALA A CA 1
ATOM 925 C C . ALA A 1 119 ? -21.800 3.047 10.029 1.00 97.00 119 ALA A C 1
ATOM 927 O O . ALA A 1 119 ? -21.113 2.522 9.155 1.00 97.00 119 ALA A O 1
ATOM 928 N N . SER A 1 120 ? -21.400 3.062 11.308 1.00 96.75 120 SER A N 1
ATOM 929 C CA . SER A 1 120 ? -20.164 2.403 11.738 1.00 96.75 120 SER A CA 1
ATOM 930 C C . SER A 1 120 ? -20.190 0.896 11.467 1.00 96.75 120 SER A C 1
ATOM 932 O O . SER A 1 120 ? -19.178 0.352 11.032 1.00 96.75 120 SER A O 1
ATOM 934 N N . ARG A 1 121 ? -21.309 0.203 11.719 1.00 96.00 121 ARG A N 1
ATOM 935 C CA . ARG A 1 121 ? -21.414 -1.244 11.456 1.00 96.00 121 ARG A CA 1
ATOM 936 C C . ARG A 1 121 ? -21.320 -1.545 9.964 1.00 96.00 121 ARG A C 1
ATOM 938 O O . ARG A 1 121 ? -20.563 -2.434 9.581 1.00 96.00 121 ARG A O 1
ATOM 945 N N . GLU A 1 122 ? -22.029 -0.780 9.139 1.00 97.38 122 GLU A N 1
ATOM 946 C CA . GLU A 1 122 ? -21.996 -0.924 7.681 1.00 97.38 122 GLU A CA 1
ATOM 947 C C . GLU A 1 122 ? -20.579 -0.711 7.127 1.00 97.38 122 GLU A C 1
ATOM 949 O O . GLU A 1 122 ? -20.028 -1.584 6.455 1.00 97.38 122 GLU A O 1
ATOM 954 N N . LEU A 1 123 ? -19.942 0.413 7.469 1.00 97.75 123 LEU A N 1
ATOM 955 C CA . LEU A 1 123 ? -18.617 0.762 6.953 1.0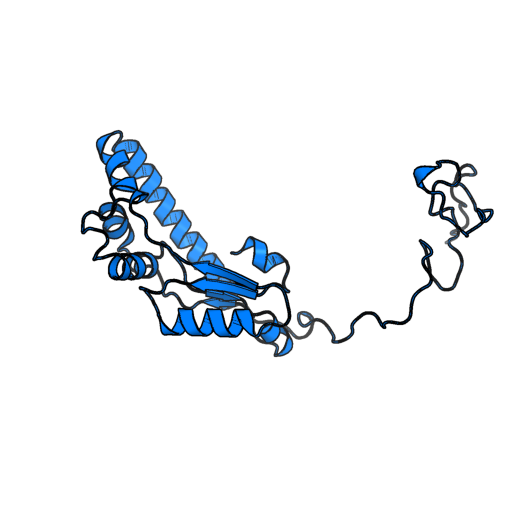0 97.75 123 LEU A CA 1
ATOM 956 C C . LEU A 1 123 ? -17.524 -0.196 7.433 1.00 97.75 123 LEU A C 1
ATOM 958 O O . LEU A 1 123 ? -16.610 -0.505 6.670 1.00 97.75 123 LEU A O 1
ATOM 962 N N . ARG A 1 124 ? -17.609 -0.694 8.672 1.00 96.19 124 ARG A N 1
ATOM 963 C CA . ARG A 1 124 ? -16.660 -1.696 9.178 1.00 96.19 124 ARG A CA 1
ATOM 964 C C . ARG A 1 124 ? -16.835 -3.049 8.498 1.00 96.19 124 ARG A C 1
ATOM 966 O O . ARG A 1 124 ? -15.831 -3.691 8.212 1.00 96.19 124 ARG A O 1
ATOM 973 N N . SER A 1 125 ? -18.071 -3.458 8.208 1.00 95.75 125 SER A N 1
ATOM 974 C CA . SER A 1 125 ? -18.334 -4.685 7.447 1.00 95.75 125 SER A CA 1
ATOM 975 C C . SER A 1 125 ? -17.819 -4.570 6.011 1.00 95.75 125 SER A C 1
ATOM 977 O O . SER A 1 125 ? -17.154 -5.480 5.519 1.00 95.75 125 SER A O 1
ATOM 979 N N . ARG A 1 126 ? -18.036 -3.419 5.363 1.00 97.44 126 ARG A N 1
ATOM 980 C CA . ARG A 1 126 ? -17.490 -3.140 4.029 1.00 97.44 126 ARG A CA 1
ATOM 981 C C . ARG A 1 126 ? -15.961 -3.147 4.019 1.00 97.44 126 ARG A C 1
ATOM 983 O O . ARG A 1 126 ? -15.364 -3.772 3.154 1.00 97.44 126 ARG A O 1
ATOM 990 N N . LEU A 1 127 ? -15.326 -2.511 5.004 1.00 97.00 127 LEU A N 1
ATOM 991 C CA . LEU A 1 127 ? -13.867 -2.506 5.135 1.00 97.00 127 LEU A CA 1
ATOM 992 C C . LEU A 1 127 ? -13.294 -3.926 5.264 1.00 97.00 127 LEU A C 1
ATOM 994 O O . LEU A 1 127 ? -12.242 -4.220 4.701 1.00 97.00 127 LEU A O 1
ATOM 998 N N . GLU A 1 128 ? -13.974 -4.803 5.998 1.00 95.31 128 GLU A N 1
ATOM 999 C CA . GLU A 1 128 ? -13.575 -6.202 6.144 1.00 95.31 128 GLU A CA 1
ATOM 1000 C C . GLU A 1 128 ? -13.619 -6.945 4.801 1.00 95.31 128 GLU A C 1
ATOM 1002 O O . GLU A 1 128 ? -12.653 -7.621 4.442 1.00 95.31 128 GLU A O 1
ATOM 1007 N N . GLN A 1 129 ? -14.674 -6.734 4.009 1.00 96.19 129 GLN A N 1
ATOM 1008 C CA . GLN A 1 129 ? -14.774 -7.266 2.645 1.00 96.19 129 GLN A CA 1
ATOM 1009 C C . GLN A 1 129 ? -13.654 -6.726 1.744 1.00 96.19 129 GLN A C 1
ATOM 1011 O O . GLN A 1 129 ? -12.960 -7.514 1.099 1.00 96.19 129 GLN A O 1
ATOM 1016 N N . ASP A 1 130 ? -13.411 -5.412 1.765 1.00 96.94 130 ASP A N 1
ATOM 1017 C CA . ASP A 1 130 ? -12.365 -4.762 0.966 1.00 96.94 130 ASP A CA 1
ATOM 1018 C C . ASP A 1 130 ? -10.963 -5.300 1.313 1.00 96.94 130 ASP A C 1
ATOM 1020 O O . ASP A 1 130 ? -10.108 -5.472 0.438 1.00 96.94 130 ASP A O 1
ATOM 1024 N N . ILE A 1 131 ? -10.697 -5.579 2.595 1.00 96.44 131 ILE A N 1
ATOM 1025 C CA . ILE A 1 131 ? -9.427 -6.158 3.055 1.00 96.44 131 ILE A CA 1
ATOM 1026 C C . ILE A 1 131 ? -9.255 -7.582 2.528 1.00 96.44 131 IL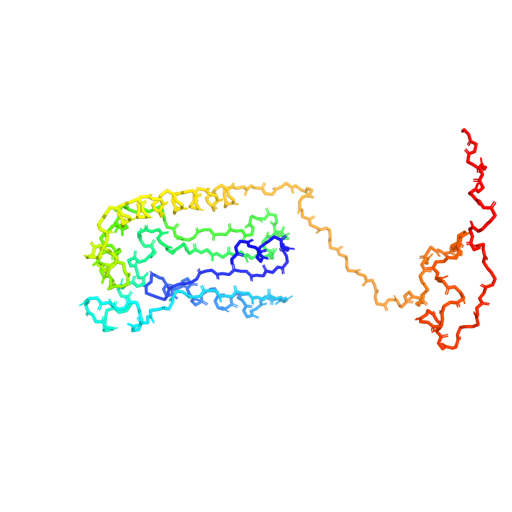E A C 1
ATOM 1028 O O . ILE A 1 131 ? -8.179 -7.902 2.012 1.00 96.44 131 ILE A O 1
ATOM 1032 N N . MET A 1 132 ? -10.298 -8.409 2.620 1.00 95.12 132 MET A N 1
ATOM 1033 C CA . MET A 1 132 ? -10.272 -9.787 2.128 1.00 95.12 132 MET A CA 1
ATOM 1034 C C . MET A 1 132 ? -10.100 -9.837 0.607 1.00 95.12 132 MET A C 1
ATOM 1036 O O . MET A 1 132 ? -9.247 -10.575 0.108 1.00 95.12 132 MET A O 1
ATOM 1040 N N . GLU A 1 133 ? -10.831 -9.001 -0.134 1.00 96.38 133 GLU A N 1
ATOM 1041 C CA . GLU A 1 133 ? -10.691 -8.883 -1.588 1.00 96.38 133 GLU A CA 1
ATOM 1042 C C . GLU A 1 133 ? -9.273 -8.439 -1.967 1.00 96.38 133 GLU A C 1
ATOM 1044 O O . GLU A 1 133 ? -8.606 -9.057 -2.803 1.00 96.38 133 GLU A O 1
ATOM 1049 N N . ARG A 1 134 ? -8.758 -7.399 -1.302 1.00 96.12 134 ARG A N 1
ATOM 1050 C CA . ARG A 1 134 ? -7.402 -6.898 -1.537 1.00 96.12 134 ARG A CA 1
ATOM 1051 C C . ARG A 1 134 ? -6.347 -7.966 -1.259 1.00 96.12 134 ARG A C 1
ATOM 1053 O O . ARG A 1 134 ? -5.389 -8.070 -2.029 1.00 96.12 134 ARG A O 1
ATOM 1060 N N . PHE A 1 135 ? -6.500 -8.743 -0.189 1.00 95.81 135 PHE A N 1
ATOM 1061 C CA . PHE A 1 135 ? -5.596 -9.847 0.121 1.00 95.81 135 PHE A CA 1
ATOM 1062 C C . PHE A 1 135 ? -5.638 -10.924 -0.969 1.00 95.81 135 PHE A C 1
ATOM 1064 O O . PHE A 1 135 ? -4.583 -11.308 -1.474 1.00 95.81 135 PHE A O 1
ATOM 1071 N N . ALA A 1 136 ? -6.830 -11.336 -1.410 1.00 95.94 136 ALA A N 1
ATOM 1072 C CA . ALA A 1 136 ? -6.995 -12.311 -2.487 1.00 95.94 136 ALA A CA 1
ATOM 1073 C C . ALA A 1 136 ? -6.336 -11.848 -3.799 1.00 95.94 136 ALA A C 1
ATOM 1075 O O . ALA A 1 136 ? -5.639 -12.624 -4.452 1.00 95.94 136 ALA A O 1
ATOM 1076 N N . ILE A 1 137 ? -6.473 -10.565 -4.152 1.00 95.88 137 ILE A N 1
ATOM 1077 C CA . ILE A 1 137 ? -5.810 -9.975 -5.326 1.00 95.88 137 ILE A CA 1
ATOM 1078 C C . ILE A 1 137 ? -4.284 -10.086 -5.216 1.00 95.88 137 ILE A C 1
ATOM 1080 O O . ILE A 1 137 ? -3.626 -10.461 -6.189 1.00 95.88 137 ILE A O 1
ATOM 1084 N N . TYR A 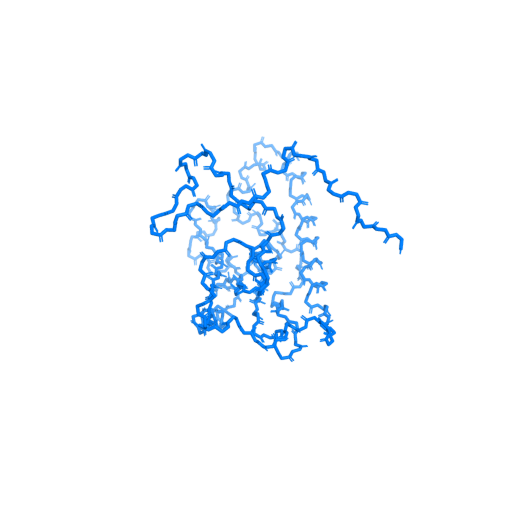1 138 ? -3.704 -9.744 -4.061 1.00 96.38 138 TYR A N 1
ATOM 1085 C CA . TYR A 1 138 ? -2.255 -9.844 -3.872 1.00 96.38 138 TYR A CA 1
ATOM 1086 C C . TYR A 1 138 ? -1.773 -11.294 -3.844 1.00 96.38 138 TYR A C 1
ATOM 1088 O O . TYR A 1 138 ? -0.728 -11.570 -4.427 1.00 96.38 138 TYR A O 1
ATOM 1096 N N . ARG A 1 139 ? -2.542 -12.211 -3.245 1.00 95.62 139 ARG A N 1
ATOM 1097 C CA . ARG A 1 139 ? -2.235 -13.646 -3.235 1.00 95.62 139 ARG 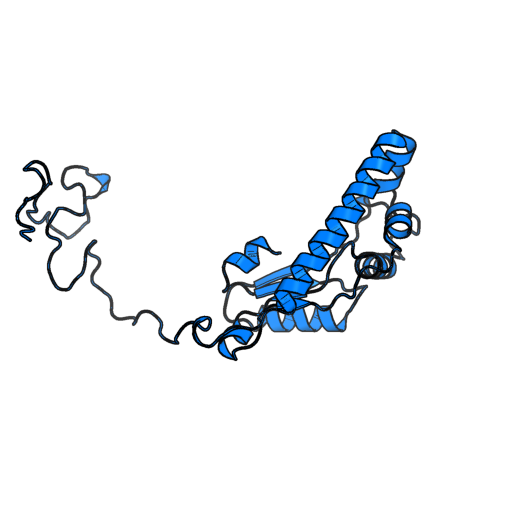A CA 1
ATOM 1098 C C . ARG A 1 139 ? -2.205 -14.209 -4.652 1.00 95.62 139 ARG A C 1
ATOM 1100 O O . ARG A 1 139 ? -1.172 -14.703 -5.080 1.00 95.62 139 ARG A O 1
ATOM 1107 N N . ASN A 1 140 ? -3.270 -13.999 -5.425 1.00 94.88 140 ASN A N 1
ATOM 1108 C CA . ASN A 1 140 ? -3.347 -14.449 -6.818 1.00 94.88 140 ASN A CA 1
ATOM 1109 C C . ASN A 1 140 ? -2.207 -13.875 -7.671 1.00 94.88 140 ASN A C 1
ATOM 1111 O O . ASN A 1 140 ? -1.639 -14.566 -8.513 1.00 94.88 140 ASN A O 1
ATOM 1115 N N . ARG A 1 141 ? -1.846 -12.605 -7.446 1.00 92.62 141 ARG A N 1
ATOM 1116 C CA . ARG A 1 141 ? -0.709 -11.985 -8.132 1.00 92.62 141 ARG A CA 1
ATOM 1117 C C . ARG A 1 141 ? 0.636 -12.557 -7.709 1.00 92.62 141 ARG A C 1
ATOM 1119 O O . ARG A 1 141 ? 1.518 -12.556 -8.552 1.00 92.62 141 ARG A O 1
ATOM 1126 N N . ALA A 1 142 ? 0.815 -12.971 -6.458 1.00 94.06 142 ALA A N 1
ATOM 1127 C CA . ALA A 1 142 ? 2.054 -13.580 -5.971 1.00 94.06 142 ALA A CA 1
ATOM 1128 C C . ALA A 1 142 ? 2.187 -15.048 -6.419 1.00 94.06 142 ALA A C 1
ATOM 1130 O O . ALA A 1 142 ? 3.294 -15.513 -6.677 1.00 94.06 142 ALA A O 1
ATOM 1131 N N . ASP A 1 143 ? 1.061 -15.747 -6.585 1.00 93.06 143 ASP A N 1
ATOM 1132 C CA . ASP A 1 143 ? 1.009 -17.140 -7.048 1.00 93.06 143 ASP A CA 1
ATOM 1133 C C . ASP A 1 143 ? 1.200 -17.280 -8.570 1.00 93.06 143 ASP A C 1
ATOM 1135 O O . ASP A 1 143 ? 1.580 -18.348 -9.059 1.00 93.06 143 ASP A O 1
ATOM 1139 N N . TRP A 1 144 ? 0.950 -16.208 -9.331 1.00 88.62 144 TRP A N 1
ATOM 1140 C CA . TRP A 1 144 ? 1.169 -16.173 -10.778 1.00 88.62 144 TRP A CA 1
ATOM 1141 C C . TRP A 1 144 ? 2.629 -16.501 -11.139 1.00 88.62 144 TRP A C 1
ATOM 1143 O O . TRP A 1 144 ? 3.565 -16.086 -10.455 1.00 88.62 144 TRP A O 1
ATOM 1153 N N . ARG A 1 145 ? 2.843 -17.243 -12.231 1.00 82.69 145 ARG A N 1
ATOM 1154 C CA . ARG A 1 145 ? 4.178 -17.624 -12.714 1.00 82.69 145 ARG A CA 1
ATOM 1155 C C . ARG A 1 145 ? 4.411 -17.049 -14.115 1.00 82.69 145 ARG A C 1
ATOM 1157 O O . ARG A 1 145 ? 3.553 -17.275 -14.967 1.00 82.69 145 ARG A O 1
ATOM 1164 N N . PRO A 1 146 ? 5.532 -16.343 -14.359 1.00 77.62 146 PRO A N 1
ATOM 1165 C CA . PRO A 1 146 ? 5.866 -15.849 -15.692 1.00 77.62 146 PRO A CA 1
ATOM 1166 C C . PRO A 1 146 ? 6.104 -17.002 -16.675 1.00 77.62 146 PRO A C 1
ATOM 1168 O O . PRO A 1 146 ? 6.656 -18.037 -16.295 1.00 77.62 146 PRO A O 1
ATOM 1171 N N . THR A 1 147 ? 5.723 -16.808 -17.934 1.00 75.50 147 THR A N 1
ATOM 1172 C CA . THR A 1 147 ? 6.109 -17.669 -19.064 1.00 75.50 147 THR A CA 1
ATOM 1173 C C . THR A 1 147 ? 7.280 -17.046 -19.836 1.00 75.50 147 THR A C 1
ATOM 1175 O O . THR A 1 147 ? 7.594 -15.874 -19.637 1.00 75.50 147 THR A O 1
ATOM 1178 N N . GLU A 1 148 ? 7.950 -17.802 -20.715 1.00 64.00 148 GLU A N 1
ATOM 1179 C CA . GLU A 1 148 ? 9.137 -17.320 -21.457 1.00 64.00 148 GLU A CA 1
ATOM 1180 C C . GLU A 1 148 ? 8.887 -16.031 -22.267 1.00 64.00 148 GLU A C 1
ATOM 1182 O O . GLU A 1 148 ? 9.807 -15.238 -22.445 1.00 64.00 148 GLU A O 1
ATOM 1187 N N . GLY A 1 149 ? 7.647 -15.771 -22.700 1.00 64.12 149 GLY A N 1
ATOM 1188 C CA . GLY A 1 149 ? 7.276 -14.551 -23.431 1.00 64.12 149 GLY A CA 1
ATOM 1189 C C . GLY A 1 149 ? 7.058 -13.302 -22.564 1.00 64.12 149 GLY A C 1
ATOM 1190 O O . GLY A 1 149 ? 6.944 -12.206 -23.107 1.00 64.12 149 GLY A O 1
ATOM 1191 N N . ASP A 1 150 ? 7.003 -13.440 -21.235 1.00 65.06 150 ASP A N 1
ATOM 1192 C CA . ASP A 1 150 ? 6.729 -12.330 -20.306 1.00 65.06 150 ASP A CA 1
ATOM 1193 C C . ASP A 1 150 ? 8.001 -11.585 -19.856 1.00 65.06 150 ASP A C 1
ATOM 1195 O O . ASP A 1 150 ? 7.919 -10.548 -19.185 1.00 65.06 150 ASP A O 1
ATOM 1199 N N . VAL A 1 151 ? 9.186 -12.112 -20.191 1.00 63.34 151 VAL A N 1
ATOM 1200 C CA . VAL A 1 151 ? 10.484 -11.513 -19.853 1.00 63.34 151 VAL A CA 1
ATOM 1201 C C . VAL A 1 151 ? 10.903 -10.567 -20.984 1.00 63.34 151 VAL A C 1
ATOM 1203 O O . VAL A 1 151 ? 11.112 -11.025 -22.107 1.00 63.34 151 VAL A O 1
ATOM 1206 N N . PRO A 1 152 ? 11.046 -9.250 -20.735 1.00 64.00 152 PRO A N 1
ATOM 1207 C CA . PRO A 1 152 ? 11.491 -8.324 -21.770 1.00 64.00 152 PRO A CA 1
ATOM 1208 C C . PRO A 1 152 ? 12.892 -8.712 -22.271 1.00 64.00 152 PRO A C 1
ATOM 1210 O O . PRO A 1 152 ? 13.775 -8.929 -21.435 1.00 64.00 152 PRO A O 1
ATOM 1213 N N . PRO A 1 153 ? 13.128 -8.774 -23.594 1.00 62.78 153 PRO A N 1
ATOM 1214 C CA . PRO A 1 153 ? 14.456 -9.043 -24.131 1.00 62.78 153 PRO A CA 1
ATOM 1215 C C . PRO A 1 153 ? 15.435 -7.936 -23.715 1.00 62.78 153 PRO A C 1
ATOM 1217 O O . PRO A 1 153 ? 15.076 -6.757 -23.659 1.00 62.78 153 PRO A O 1
ATOM 1220 N N . GLU A 1 154 ? 16.682 -8.302 -23.407 1.00 58.25 154 GLU A N 1
ATOM 1221 C CA . GLU A 1 154 ? 17.717 -7.308 -23.116 1.00 58.25 154 GLU A CA 1
ATOM 1222 C C . GLU A 1 154 ? 18.091 -6.529 -24.388 1.00 58.25 154 GLU A C 1
ATOM 1224 O O . GLU A 1 154 ? 18.396 -7.116 -25.425 1.00 58.25 154 GLU A O 1
ATOM 1229 N N . GLY A 1 155 ? 18.072 -5.194 -24.305 1.00 56.69 155 GLY A N 1
ATOM 1230 C CA . GLY A 1 155 ? 18.425 -4.307 -25.416 1.00 56.69 155 GLY A CA 1
ATOM 1231 C C . GLY A 1 155 ? 17.805 -2.919 -25.268 1.00 56.69 155 GLY A C 1
ATOM 1232 O O . GLY A 1 155 ? 16.620 -2.722 -25.518 1.00 56.69 155 GLY A O 1
ATOM 1233 N N . GLY A 1 156 ? 18.601 -1.941 -24.833 1.00 61.22 156 GLY A N 1
ATOM 1234 C CA . GLY A 1 156 ? 18.206 -0.531 -24.842 1.00 61.22 156 GLY A CA 1
ATOM 1235 C C . GLY A 1 156 ? 18.390 0.108 -26.220 1.00 61.22 156 GLY A C 1
ATOM 1236 O O . GLY A 1 156 ? 19.064 -0.443 -27.092 1.00 61.22 156 GLY A O 1
ATOM 1237 N N . ARG A 1 157 ? 17.831 1.311 -26.404 1.00 59.34 157 ARG A N 1
ATOM 1238 C CA . ARG A 1 157 ? 18.181 2.172 -27.546 1.00 59.34 157 ARG A CA 1
ATOM 1239 C C . ARG A 1 157 ? 19.700 2.379 -27.549 1.00 59.34 157 ARG A C 1
ATOM 1241 O O . ARG A 1 157 ? 20.257 2.746 -26.515 1.00 59.34 157 ARG A O 1
ATOM 1248 N N . ARG A 1 158 ? 20.367 2.142 -28.684 1.00 57.81 158 ARG A N 1
ATOM 1249 C CA . ARG A 1 158 ? 21.774 2.534 -28.850 1.00 57.81 158 ARG A CA 1
ATOM 1250 C C . ARG A 1 158 ? 21.872 4.050 -28.662 1.00 57.81 158 ARG A C 1
ATOM 1252 O O . ARG A 1 158 ? 20.957 4.773 -29.046 1.00 57.81 158 ARG A O 1
ATOM 1259 N N . HIS A 1 159 ? 22.971 4.526 -28.078 1.00 54.56 159 HIS A N 1
ATOM 1260 C CA . HIS A 1 159 ? 23.270 5.963 -27.974 1.00 54.56 159 HIS A CA 1
ATOM 1261 C C . HIS A 1 159 ? 23.615 6.604 -29.327 1.00 54.56 159 HIS A C 1
ATOM 1263 O O . HIS A 1 159 ? 23.999 7.771 -29.374 1.00 54.56 159 HIS A O 1
ATOM 1269 N N . ASP A 1 160 ? 23.468 5.854 -30.417 1.00 60.88 160 ASP A N 1
ATOM 1270 C CA . ASP A 1 160 ? 23.496 6.390 -31.762 1.00 60.88 160 ASP A CA 1
ATOM 1271 C C . ASP A 1 160 ? 22.376 7.427 -31.854 1.00 60.88 160 ASP A C 1
ATOM 1273 O O . ASP A 1 160 ? 21.189 7.130 -31.690 1.00 60.88 160 ASP A O 1
ATOM 1277 N N . HIS A 1 161 ? 22.776 8.683 -32.026 1.00 52.38 161 HIS A N 1
ATOM 1278 C CA . HIS A 1 161 ? 21.849 9.779 -32.210 1.00 52.38 161 HIS A CA 1
ATOM 1279 C C . HIS A 1 161 ? 21.097 9.503 -33.513 1.00 52.38 161 HIS A C 1
ATOM 1281 O O . HIS A 1 161 ? 21.617 9.760 -34.596 1.00 52.38 161 HIS A O 1
ATOM 1287 N N . VAL A 1 162 ? 19.876 8.972 -33.427 1.00 56.91 162 VAL A N 1
ATOM 1288 C CA . VAL A 1 162 ? 18.952 9.069 -34.556 1.00 56.91 162 VAL A CA 1
ATOM 1289 C C . VAL A 1 162 ? 18.746 10.574 -34.748 1.00 56.91 162 VAL A C 1
ATOM 1291 O O . VAL A 1 162 ? 18.356 11.249 -33.781 1.00 56.91 162 VAL A O 1
ATOM 1294 N N . PRO A 1 163 ? 19.119 11.153 -35.904 1.00 51.91 163 PRO A N 1
ATOM 1295 C CA . PRO A 1 163 ? 18.977 12.582 -36.120 1.00 51.91 163 PRO A CA 1
ATOM 1296 C C . PRO A 1 163 ? 17.522 12.966 -35.864 1.00 51.91 163 PRO A C 1
ATOM 1298 O O . PRO A 1 163 ? 16.604 12.260 -36.270 1.00 51.91 163 PRO A O 1
ATOM 1301 N N . ALA A 1 164 ? 17.315 14.059 -35.127 1.00 52.59 164 ALA A N 1
ATOM 1302 C CA . ALA A 1 164 ? 15.991 14.505 -34.716 1.00 52.59 164 ALA A CA 1
ATOM 1303 C C . ALA A 1 164 ? 15.156 14.902 -35.942 1.00 52.59 164 ALA A C 1
ATOM 1305 O O . ALA A 1 164 ? 15.161 16.060 -36.365 1.00 52.59 164 ALA A O 1
ATOM 1306 N N . ALA A 1 165 ? 14.457 13.942 -36.526 1.00 47.81 165 ALA A N 1
ATOM 1307 C CA . ALA A 1 165 ? 13.403 14.149 -37.494 1.00 47.81 165 ALA A CA 1
ATOM 1308 C C . ALA A 1 165 ? 12.263 13.205 -37.125 1.00 47.81 165 ALA A C 1
ATOM 1310 O O . ALA A 1 165 ? 12.439 11.992 -37.003 1.00 47.81 165 ALA A O 1
ATOM 1311 N N . ASP A 1 166 ? 11.111 13.809 -36.872 1.00 46.31 166 ASP A N 1
ATOM 1312 C CA . ASP A 1 166 ? 9.835 13.121 -36.842 1.00 46.31 166 ASP A CA 1
ATOM 1313 C C . ASP A 1 166 ? 9.739 12.249 -38.116 1.00 46.31 166 ASP A C 1
ATOM 1315 O O . ASP A 1 166 ? 10.005 12.736 -39.210 1.00 46.31 166 ASP A O 1
ATOM 1319 N N . GLY A 1 167 ? 9.471 10.945 -37.977 1.00 48.34 167 GLY A N 1
ATOM 1320 C CA . GLY A 1 167 ? 9.291 10.031 -39.121 1.00 48.34 167 GLY A CA 1
ATOM 1321 C C . GLY A 1 167 ? 10.515 9.261 -39.647 1.00 48.34 167 GLY A C 1
ATOM 1322 O O . GLY A 1 167 ? 10.423 8.714 -40.736 1.00 48.34 167 GLY A O 1
ATOM 1323 N N . ALA A 1 168 ? 11.635 9.168 -38.920 1.00 44.69 168 ALA A N 1
ATOM 1324 C CA . ALA A 1 168 ? 12.841 8.478 -39.407 1.00 44.69 168 ALA A CA 1
ATOM 1325 C C . ALA A 1 168 ? 12.725 6.930 -39.459 1.00 44.69 168 ALA A C 1
ATOM 1327 O O . ALA A 1 168 ? 13.271 6.215 -38.615 1.00 44.69 168 ALA A O 1
ATOM 1328 N N . THR A 1 169 ? 12.045 6.406 -40.478 1.00 47.19 169 THR A N 1
ATOM 1329 C CA . THR A 1 169 ? 12.604 5.307 -41.282 1.00 47.19 169 THR A CA 1
ATOM 1330 C C . THR A 1 169 ? 13.779 5.852 -42.107 1.00 47.19 169 THR A C 1
ATOM 1332 O O . THR A 1 169 ? 13.919 7.063 -42.250 1.00 47.19 169 THR A O 1
ATOM 1335 N N . GLU A 1 170 ? 14.658 4.996 -42.635 1.00 50.50 170 GLU A N 1
ATOM 1336 C CA . GLU A 1 170 ? 15.748 5.439 -43.534 1.00 50.50 170 GLU A CA 1
ATOM 1337 C C . GLU A 1 170 ? 15.223 6.150 -44.802 1.00 50.50 170 GLU A C 1
ATOM 1339 O O . GLU A 1 170 ? 15.972 6.857 -45.473 1.00 50.50 170 GLU A O 1
ATOM 1344 N N . GLU A 1 171 ? 13.925 6.016 -45.084 1.00 52.88 171 GLU A N 1
ATOM 1345 C CA . GLU A 1 171 ? 13.189 6.717 -46.131 1.00 52.88 171 GLU A CA 1
ATOM 1346 C C . GLU A 1 171 ? 12.405 7.917 -45.559 1.00 52.88 171 GLU A C 1
ATOM 1348 O O . GLU A 1 171 ? 11.813 7.792 -44.477 1.00 52.88 171 GLU A O 1
ATOM 1353 N N . PRO A 1 172 ? 12.380 9.070 -46.262 1.00 62.19 172 PRO A N 1
ATOM 1354 C CA . PRO A 1 172 ? 11.611 10.241 -45.850 1.00 62.19 172 PRO A CA 1
ATOM 1355 C C . PRO A 1 172 ? 10.120 9.900 -45.747 1.00 62.19 172 PRO A C 1
ATOM 1357 O O . PRO A 1 172 ? 9.584 9.156 -46.568 1.00 62.19 172 PRO A O 1
ATOM 1360 N N . ALA A 1 173 ? 9.445 10.445 -44.731 1.00 66.12 173 ALA A N 1
ATOM 1361 C CA . ALA A 1 173 ? 8.018 10.215 -44.539 1.00 66.12 173 ALA A CA 1
ATOM 1362 C C . ALA A 1 173 ? 7.228 10.652 -45.794 1.00 66.12 173 ALA A C 1
ATOM 1364 O O . ALA A 1 173 ? 7.486 11.738 -46.315 1.00 66.12 173 ALA A O 1
ATOM 1365 N N . PRO A 1 174 ? 6.248 9.855 -46.264 1.00 72.19 174 PRO A N 1
ATOM 1366 C CA . PRO A 1 174 ? 5.517 10.135 -47.504 1.00 72.19 174 PRO A CA 1
ATOM 1367 C C . PRO A 1 174 ? 4.596 11.365 -47.417 1.00 72.19 174 PRO A C 1
ATOM 1369 O O . PRO A 1 174 ? 4.134 11.849 -48.440 1.00 72.19 174 PRO A O 1
ATOM 1372 N N . VAL A 1 175 ? 4.337 11.876 -46.208 1.00 75.75 175 VAL A N 1
ATOM 1373 C CA . VAL A 1 175 ? 3.505 13.057 -45.933 1.00 75.75 175 VAL A CA 1
ATOM 1374 C C . VAL A 1 175 ? 4.163 13.939 -44.872 1.00 75.75 175 VAL A C 1
ATOM 1376 O O . VAL A 1 175 ? 4.959 13.458 -44.058 1.00 75.75 175 VAL A O 1
ATOM 1379 N N . CYS A 1 176 ? 3.804 15.223 -44.835 1.00 76.69 176 CYS A N 1
ATOM 1380 C CA . CYS A 1 176 ? 4.278 16.158 -43.818 1.00 76.69 176 CYS A CA 1
ATOM 1381 C C . CYS A 1 176 ? 3.923 15.670 -42.397 1.00 76.69 176 CYS A C 1
ATOM 1383 O O . CYS A 1 176 ? 2.757 15.543 -42.027 1.00 76.69 176 CYS A O 1
ATOM 1385 N N . VAL A 1 177 ? 4.943 15.446 -41.565 1.00 74.44 177 VAL A N 1
ATOM 1386 C CA . VAL A 1 177 ? 4.810 15.029 -40.150 1.00 74.44 177 VAL A CA 1
ATOM 1387 C C . VAL A 1 177 ? 4.734 16.207 -39.171 1.00 74.44 177 VAL A C 1
ATOM 1389 O O . VAL A 1 177 ? 4.419 16.029 -37.993 1.00 74.44 177 VAL A O 1
ATOM 1392 N N . SER A 1 178 ? 5.015 17.419 -39.649 1.00 69.38 178 SER A N 1
ATOM 1393 C CA . SER A 1 178 ? 4.871 18.675 -38.915 1.00 69.38 178 SER A CA 1
ATOM 1394 C C . SER A 1 178 ? 3.997 19.648 -39.707 1.00 69.38 178 SER A C 1
ATOM 1396 O O . SER A 1 178 ? 3.972 19.634 -40.936 1.00 69.38 178 SER A O 1
ATOM 1398 N N . ALA A 1 179 ? 3.254 20.503 -38.999 1.00 64.88 179 ALA A N 1
ATOM 1399 C CA . ALA A 1 179 ? 2.456 21.548 -39.629 1.00 64.88 179 ALA A CA 1
ATOM 1400 C C . ALA A 1 179 ? 3.386 22.675 -40.102 1.00 64.88 179 ALA A C 1
ATOM 1402 O O . ALA A 1 179 ? 3.665 23.605 -39.346 1.00 64.88 179 ALA A O 1
ATOM 1403 N N . THR A 1 180 ? 3.862 22.573 -41.342 1.00 64.00 180 THR A N 1
ATOM 1404 C CA . THR A 1 180 ? 4.820 23.500 -41.975 1.00 64.00 180 THR A CA 1
ATOM 1405 C C . THR A 1 180 ? 4.364 24.963 -41.937 1.00 64.00 180 THR A C 1
ATOM 1407 O O . THR A 1 180 ? 5.181 25.865 -41.887 1.00 64.00 180 THR A O 1
ATOM 1410 N N . SER A 1 181 ? 3.059 25.240 -41.847 1.00 67.06 181 SER A N 1
ATOM 1411 C CA . SER A 1 181 ? 2.537 26.613 -41.790 1.00 67.06 181 SER A CA 1
ATOM 1412 C C . SER A 1 181 ? 2.365 27.209 -40.382 1.00 67.06 181 SER A C 1
ATOM 1414 O O . SER A 1 181 ? 1.978 28.373 -40.273 1.00 67.06 181 SER A O 1
ATOM 1416 N N . ASP A 1 182 ? 2.558 26.442 -39.301 1.00 74.75 182 ASP A N 1
ATOM 1417 C CA . ASP A 1 182 ? 2.369 26.930 -37.927 1.00 74.75 182 ASP A CA 1
ATOM 1418 C C . ASP A 1 182 ? 3.728 27.207 -37.252 1.00 74.75 182 ASP A C 1
ATOM 1420 O O . ASP A 1 182 ? 4.508 26.275 -37.027 1.00 74.75 182 ASP A O 1
ATOM 1424 N N . PRO A 1 183 ? 4.012 28.467 -36.854 1.00 76.44 183 PRO A N 1
ATOM 1425 C CA . PRO A 1 183 ? 5.287 28.856 -36.250 1.00 76.44 183 PRO A CA 1
ATOM 1426 C C . PRO A 1 183 ? 5.703 28.038 -35.020 1.00 76.44 183 PRO A C 1
ATOM 1428 O O . PRO A 1 183 ? 6.890 27.985 -34.702 1.00 76.44 183 PRO A O 1
ATOM 1431 N N . ARG A 1 184 ? 4.762 27.382 -34.324 1.00 77.75 184 ARG A N 1
ATOM 1432 C CA . ARG A 1 184 ? 5.046 26.507 -33.170 1.00 77.75 184 ARG A CA 1
ATOM 1433 C C . ARG A 1 184 ? 5.839 25.251 -33.544 1.00 77.75 184 ARG A C 1
ATOM 1435 O O . ARG A 1 184 ? 6.434 24.642 -32.657 1.00 77.75 184 ARG A O 1
ATOM 1442 N N . TYR A 1 185 ? 5.839 24.867 -34.820 1.00 75.31 185 TYR A N 1
ATOM 1443 C CA . TYR A 1 185 ? 6.528 23.679 -35.329 1.00 75.31 185 TYR A CA 1
ATOM 1444 C C . TYR A 1 185 ? 7.814 24.007 -36.099 1.00 75.31 185 TYR A C 1
ATOM 1446 O O . TYR A 1 185 ? 8.541 23.086 -36.475 1.00 75.31 185 TYR A O 1
ATOM 1454 N N . SER A 1 186 ? 8.139 25.292 -36.276 1.00 75.06 186 SER A N 1
ATOM 1455 C CA . SER A 1 186 ? 9.385 25.722 -36.913 1.00 75.06 186 SER A CA 1
ATOM 1456 C C . SER A 1 186 ? 10.589 25.379 -36.025 1.00 75.06 186 SER A C 1
ATOM 1458 O O . SER A 1 186 ? 10.615 25.707 -34.834 1.00 75.06 186 SER A O 1
ATOM 1460 N N . ARG A 1 187 ? 11.595 24.690 -36.582 1.00 75.25 187 ARG A N 1
ATOM 1461 C CA . ARG A 1 187 ? 12.809 24.277 -35.857 1.00 75.25 187 ARG A CA 1
ATOM 1462 C C . ARG A 1 187 ? 14.043 25.028 -36.378 1.00 75.25 187 ARG A C 1
ATOM 1464 O O . ARG A 1 187 ? 14.257 25.066 -37.586 1.00 75.25 187 ARG A O 1
ATOM 1471 N N . PRO A 1 188 ? 14.903 25.583 -35.503 1.00 76.12 188 PRO A N 1
ATOM 1472 C CA . PRO A 1 188 ? 16.115 26.282 -35.932 1.00 76.12 188 PRO A CA 1
ATOM 1473 C C . PRO A 1 188 ? 17.072 25.377 -36.721 1.00 76.12 188 PRO A C 1
ATOM 1475 O O . PRO A 1 188 ? 17.343 24.251 -36.310 1.00 76.12 188 PRO A O 1
ATOM 1478 N N . GLY A 1 189 ? 17.628 25.888 -37.823 1.00 67.88 189 GLY A N 1
ATOM 1479 C CA . GLY A 1 189 ? 18.668 25.197 -38.598 1.00 67.88 189 GLY A CA 1
ATOM 1480 C C . GLY A 1 189 ? 18.176 24.072 -39.515 1.00 67.88 189 GLY A C 1
ATOM 1481 O O . GLY A 1 189 ? 19.007 23.416 -40.139 1.00 67.88 189 GLY A O 1
ATOM 1482 N N . LYS A 1 190 ? 16.858 23.862 -39.627 1.00 64.56 190 LYS A N 1
ATOM 1483 C CA . LYS A 1 190 ? 16.244 22.988 -40.632 1.00 64.56 190 LYS A CA 1
ATOM 1484 C C . LYS A 1 190 ? 15.338 23.829 -41.538 1.00 64.56 190 LYS A C 1
ATOM 1486 O O . LYS A 1 190 ? 14.304 24.280 -41.047 1.00 64.56 190 LYS A O 1
ATOM 1491 N N . PRO A 1 191 ? 15.721 24.116 -42.797 1.00 63.50 191 PRO A N 1
ATOM 1492 C CA . PRO A 1 191 ? 14.782 24.713 -43.743 1.00 63.50 191 PRO A CA 1
ATOM 1493 C C . PRO A 1 191 ? 13.573 23.781 -43.897 1.00 63.50 191 PRO A C 1
ATOM 1495 O O . PRO A 1 191 ? 13.727 22.564 -43.810 1.00 63.50 191 PRO A O 1
ATOM 1498 N N . GLU A 1 192 ? 12.376 24.346 -44.059 1.00 63.31 192 GLU A N 1
ATOM 1499 C CA . GLU A 1 192 ? 11.176 23.554 -44.339 1.00 63.31 192 GLU A CA 1
ATOM 1500 C C . GLU A 1 192 ? 11.380 22.818 -45.665 1.00 63.31 192 GLU A C 1
ATOM 1502 O O . GLU A 1 192 ? 11.503 23.441 -46.718 1.00 63.31 192 GLU A O 1
ATOM 1507 N N . GLU A 1 193 ? 11.503 21.494 -45.592 1.00 69.19 193 GLU A N 1
ATOM 1508 C CA . GLU A 1 193 ? 11.558 20.632 -46.768 1.00 69.19 193 GLU A CA 1
ATOM 1509 C C . GLU A 1 193 ? 10.149 20.526 -47.360 1.00 69.19 193 GLU A C 1
ATOM 1511 O O . GLU A 1 193 ? 9.165 20.394 -46.628 1.00 69.19 193 GLU A O 1
ATOM 1516 N N . GLU A 1 194 ? 10.046 20.616 -48.686 1.00 72.50 194 GLU A N 1
ATOM 1517 C CA . GLU A 1 194 ? 8.776 20.436 -49.388 1.00 72.50 194 GLU A CA 1
ATOM 1518 C C . GLU A 1 194 ? 8.277 19.000 -49.172 1.00 72.50 194 GLU A C 1
ATOM 1520 O O . GLU A 1 194 ? 9.004 18.033 -49.398 1.00 72.50 194 GLU A O 1
ATOM 1525 N N . CYS A 1 195 ? 7.035 18.863 -48.716 1.00 74.31 195 CYS A N 1
ATOM 1526 C CA . CYS A 1 195 ? 6.393 17.584 -48.431 1.00 74.31 195 CYS A CA 1
ATOM 1527 C C . CYS A 1 195 ? 4.919 17.632 -48.851 1.00 74.31 195 CYS A C 1
ATOM 1529 O O . CYS A 1 195 ? 4.348 18.714 -49.008 1.00 74.31 195 CYS A O 1
ATOM 1531 N N . ASP A 1 196 ? 4.300 16.464 -49.033 1.00 79.69 196 ASP A N 1
ATOM 1532 C CA . ASP A 1 196 ? 2.856 16.370 -49.262 1.00 79.69 196 ASP A CA 1
ATOM 1533 C C . ASP A 1 196 ? 2.096 16.789 -47.991 1.00 79.69 196 ASP A C 1
ATOM 1535 O O . ASP A 1 196 ? 2.162 16.121 -46.955 1.00 79.69 196 ASP A O 1
ATOM 1539 N N . ASP A 1 197 ? 1.381 17.915 -48.062 1.00 77.75 197 ASP A N 1
ATOM 1540 C CA . ASP A 1 197 ? 0.619 18.493 -46.951 1.00 77.75 197 ASP A CA 1
ATOM 1541 C C . ASP A 1 197 ? -0.761 17.837 -46.747 1.00 77.75 197 ASP A C 1
ATOM 1543 O O . ASP A 1 197 ? -1.562 18.303 -45.925 1.00 77.75 197 ASP A O 1
ATOM 1547 N N . GLY A 1 198 ? -1.051 16.760 -47.488 1.00 77.50 198 GLY A N 1
ATOM 1548 C CA . GLY A 1 198 ? -2.280 15.977 -47.402 1.00 77.50 198 GLY A CA 1
ATOM 1549 C C . GLY A 1 198 ? -3.513 16.701 -47.942 1.00 77.50 198 GLY A C 1
ATOM 1550 O O . GLY A 1 198 ? -4.626 16.170 -47.855 1.00 77.50 198 GLY A O 1
ATOM 1551 N N . ARG A 1 199 ? -3.364 17.908 -48.514 1.00 80.50 199 ARG A N 1
ATOM 1552 C CA . ARG A 1 199 ? -4.483 18.656 -49.117 1.00 80.50 199 ARG A CA 1
ATOM 1553 C C . ARG A 1 199 ? -4.903 18.091 -50.472 1.00 80.50 199 ARG A C 1
ATOM 1555 O O . ARG A 1 199 ? -6.012 18.386 -50.918 1.00 80.50 199 ARG A O 1
ATOM 1562 N N . ALA A 1 200 ? -4.059 17.272 -51.098 1.00 79.31 200 ALA A N 1
ATOM 1563 C CA . ALA A 1 200 ? -4.363 16.564 -52.340 1.00 79.31 200 ALA A CA 1
ATOM 1564 C C . ALA A 1 200 ? -5.239 15.304 -52.141 1.00 79.31 200 ALA A C 1
ATOM 1566 O O . ALA A 1 200 ? -5.770 14.773 -53.116 1.00 79.31 200 ALA A O 1
ATOM 1567 N N . GLY A 1 201 ? -5.474 14.872 -50.893 1.00 73.44 201 GLY A N 1
ATOM 1568 C CA . GLY A 1 201 ? -6.158 13.615 -50.565 1.00 73.44 201 GLY A CA 1
ATOM 1569 C C . GLY A 1 201 ? -5.182 12.445 -50.384 1.00 73.44 201 GLY A C 1
ATOM 1570 O O . GLY A 1 201 ? -3.987 12.601 -50.575 1.00 73.44 201 GLY A O 1
ATOM 1571 N N . ILE A 1 202 ? -5.679 11.276 -49.966 1.00 74.94 202 ILE A N 1
ATOM 1572 C CA . ILE A 1 202 ? -4.849 10.065 -49.827 1.00 74.94 202 ILE A CA 1
ATOM 1573 C C . ILE A 1 202 ? -4.656 9.461 -51.220 1.00 74.94 202 ILE A C 1
ATOM 1575 O O . ILE A 1 202 ? -5.659 9.155 -51.878 1.00 74.94 202 ILE A O 1
ATOM 1579 N N . ASP A 1 203 ? -3.409 9.239 -51.640 1.00 62.25 203 ASP A N 1
ATOM 1580 C CA . ASP A 1 203 ? -3.107 8.447 -52.833 1.00 62.25 203 ASP A CA 1
ATOM 1581 C C . ASP A 1 203 ? -3.745 7.058 -52.697 1.00 62.25 203 ASP A C 1
ATOM 1583 O O . ASP A 1 203 ? -3.378 6.242 -51.851 1.00 62.25 203 ASP A O 1
ATOM 1587 N N . LYS A 1 204 ? -4.758 6.786 -53.525 1.00 56.28 204 LYS A N 1
ATOM 1588 C CA . LYS A 1 204 ? -5.470 5.498 -53.569 1.00 56.28 204 LYS A CA 1
ATOM 1589 C C . LYS A 1 204 ? -4.677 4.389 -54.274 1.00 56.28 204 LYS A C 1
ATOM 1591 O O . LYS A 1 204 ? -5.247 3.339 -54.551 1.00 56.28 204 LYS A O 1
ATOM 1596 N N . GLU A 1 205 ? -3.387 4.576 -54.540 1.00 55.28 205 GLU A N 1
ATOM 1597 C CA . GLU A 1 205 ? -2.511 3.516 -55.052 1.00 55.28 205 GLU A CA 1
ATOM 1598 C C . GLU A 1 205 ? -1.915 2.682 -53.906 1.00 55.28 205 GLU A C 1
ATOM 1600 O O . GLU A 1 205 ? -0.711 2.546 -53.737 1.00 55.28 205 GLU A O 1
ATOM 1605 N N . LEU A 1 206 ? -2.799 2.078 -53.115 1.00 52.59 206 LEU A N 1
ATOM 1606 C CA . LEU A 1 206 ? -2.540 0.775 -52.508 1.00 52.59 206 LEU A CA 1
ATOM 1607 C C . LEU A 1 206 ? -3.483 -0.189 -53.229 1.00 52.59 206 LEU A C 1
ATOM 1609 O O . LEU A 1 206 ? -4.585 -0.472 -52.764 1.00 52.59 206 LEU A O 1
ATOM 1613 N N . SER A 1 207 ? -3.085 -0.566 -54.445 1.00 42.28 207 SER A N 1
ATOM 1614 C CA . SER A 1 207 ? -3.735 -1.621 -55.218 1.00 42.28 207 SER A CA 1
ATOM 1615 C C . SER A 1 207 ? -3.528 -2.981 -54.547 1.00 42.28 207 SER A C 1
ATOM 1617 O O . SER A 1 207 ? -2.447 -3.229 -54.015 1.00 42.28 207 SER A O 1
ATOM 1619 N N . ASP A 1 208 ? -4.585 -3.792 -54.624 1.00 37.62 208 ASP A N 1
ATOM 1620 C CA . ASP A 1 208 ? -4.769 -5.200 -54.221 1.00 37.62 208 ASP A CA 1
ATOM 1621 C C . ASP A 1 208 ? -3.520 -6.093 -54.073 1.00 37.62 208 ASP A C 1
ATOM 1623 O O . ASP A 1 208 ? -2.649 -6.097 -54.975 1.00 37.62 208 ASP A O 1
#